Protein AF-A0A1Q7NSW0-F1 (afdb_monomer_lite)

Secondary structure (DSSP, 8-state):
------------HHHHHHHHHHHHHHHHHHHHHHHHHHHHHHHHHHHHHHHHHHHHS--TTS-HHHHHHHHHHHHHHHHHHHHT------S-SS----SB-TT-PBPHHHHHHHHTT-HHHHHHHHHH-TT--GGG--SSHHHHHHHHHT--HHHHHHHSPP-PPPS----TT-----SS-----S------PPTT-HHHHHHHHHHHHHHHHHHHHHHHHHHHHTTS--

Sequence (230 aa):
MGLDIDFKISIPSIFKTFIIAAVIRSHQDMLDKLFWYLERKRIKLHLMNTEQELRNADVSHLDYKLKENRAKMIQSLNQYWKKEEFPKNTTHKVRIPQIKDKDGTPCALAYMIENSGNCKLVSQLATQNNLVSVEDVHEGPLLDWLKKSGITKQEAAKIQPTYQPPPAPFHPGFIEIIQENVGISDGVSISKIPAGNEPAIMIIAIALLSIGIGIISYLVIRSLRGKSRK

Foldseek 3Di:
DDPPPDDDDDDDPVVVVVVVVVVVVVLVVVVVVVVLVVVLVVLLVLLVVLLVCLVPDDPVVPDPQLVVLSVLLSVQSVVVSVVSQAADDPPDQFQFAFQHHPVRGGQSLNSSCVSVVNVVVSVCCNVVPRRDQLVPDDDDDSVVCCVNRSHDSVSSNSSRPPRGGDDHDPPVPDDPPPDDDDDDDPDDDDDDDDPDDPVVVVVVVVVVSVVVVVVVVVVVVVVVVVPPDD

pLDDT: mean 70.41, std 27.03, range [23.05, 98.69]

Structure (mmCIF, N/CA/C/O backbone):
data_AF-A0A1Q7NSW0-F1
#
_entry.id   AF-A0A1Q7NSW0-F1
#
loop_
_atom_site.group_PDB
_atom_site.id
_atom_site.type_symbol
_atom_site.label_atom_id
_atom_site.label_alt_id
_atom_site.label_comp_id
_atom_site.label_asym_id
_atom_site.label_entity_id
_atom_site.label_seq_id
_atom_site.pdbx_PDB_ins_code
_atom_site.Cartn_x
_atom_site.Cartn_y
_atom_site.Cartn_z
_atom_site.occupancy
_atom_site.B_iso_or_equiv
_atom_site.auth_seq_id
_atom_site.auth_comp_id
_atom_site.auth_asym_id
_atom_site.auth_atom_id
_atom_site.pdbx_PDB_model_num
ATOM 1 N N . MET A 1 1 ? 13.241 2.437 -75.384 1.00 36.50 1 MET A N 1
ATOM 2 C CA . MET A 1 1 ? 14.229 3.427 -74.908 1.00 36.50 1 MET A CA 1
ATOM 3 C C . MET A 1 1 ? 13.821 3.786 -73.483 1.00 36.50 1 MET A C 1
ATOM 5 O O . MET A 1 1 ? 12.973 4.645 -73.302 1.00 36.50 1 MET A O 1
ATOM 9 N N . GLY A 1 2 ? 14.257 2.994 -72.500 1.00 32.19 2 GLY A N 1
ATOM 10 C CA . GLY A 1 2 ? 13.865 3.158 -71.095 1.00 32.19 2 GLY A CA 1
ATOM 11 C C . GLY A 1 2 ? 14.991 3.840 -70.332 1.00 32.19 2 GLY A C 1
ATOM 12 O O . GLY A 1 2 ? 16.092 3.303 -70.278 1.00 32.19 2 GLY A O 1
ATOM 13 N N . LEU A 1 3 ? 14.733 5.038 -69.811 1.00 27.75 3 LEU A N 1
ATOM 14 C CA . LEU A 1 3 ? 15.612 5.708 -68.857 1.00 27.75 3 LEU A CA 1
ATOM 15 C C . LEU A 1 3 ? 15.326 5.119 -67.473 1.00 27.75 3 LEU A C 1
ATOM 17 O O . LEU A 1 3 ? 14.390 5.547 -66.802 1.00 27.75 3 LEU A O 1
ATOM 21 N N . ASP A 1 4 ? 16.125 4.137 -67.062 1.00 28.66 4 ASP A N 1
ATOM 22 C CA . ASP A 1 4 ? 16.191 3.725 -65.661 1.00 28.66 4 ASP A CA 1
ATOM 23 C C . ASP A 1 4 ? 16.981 4.788 -64.888 1.00 28.66 4 ASP A C 1
ATOM 25 O O . ASP A 1 4 ? 18.204 4.894 -64.997 1.00 28.66 4 ASP A O 1
ATOM 29 N N . ILE A 1 5 ? 16.268 5.624 -64.132 1.00 29.64 5 ILE A N 1
ATOM 30 C CA . ILE A 1 5 ? 16.876 6.572 -63.196 1.00 29.64 5 ILE A CA 1
ATOM 31 C C . ILE A 1 5 ? 17.104 5.829 -61.880 1.00 29.64 5 ILE A C 1
ATOM 33 O O . ILE A 1 5 ? 16.199 5.662 -61.064 1.00 29.64 5 ILE A O 1
ATOM 37 N N . ASP A 1 6 ? 18.335 5.371 -61.687 1.00 30.94 6 ASP A N 1
ATOM 38 C CA . ASP A 1 6 ? 18.764 4.601 -60.523 1.00 30.94 6 ASP A CA 1
ATOM 39 C C . ASP A 1 6 ? 19.093 5.563 -59.357 1.00 30.94 6 ASP A C 1
ATOM 41 O O . ASP A 1 6 ? 20.197 6.103 -59.243 1.00 30.94 6 ASP A O 1
ATOM 45 N N . PHE A 1 7 ? 18.112 5.848 -58.492 1.00 28.02 7 PHE A N 1
ATOM 46 C CA . PHE A 1 7 ? 18.286 6.758 -57.350 1.00 28.02 7 PHE A CA 1
ATOM 47 C C . PHE A 1 7 ? 19.057 6.060 -56.209 1.00 28.02 7 PHE A C 1
ATOM 49 O O . PHE A 1 7 ? 18.485 5.480 -55.284 1.00 28.02 7 PHE A O 1
ATOM 56 N N . LYS A 1 8 ? 20.394 6.097 -56.253 1.00 31.97 8 LYS A N 1
ATOM 57 C CA . LYS A 1 8 ? 21.254 5.565 -55.180 1.00 31.97 8 LYS A CA 1
ATOM 58 C C . LYS A 1 8 ? 21.407 6.568 -54.035 1.00 31.97 8 LYS A C 1
ATOM 60 O O . LYS A 1 8 ? 22.302 7.407 -54.041 1.00 31.97 8 LYS A O 1
ATOM 65 N N . ILE A 1 9 ? 20.602 6.415 -52.983 1.00 33.94 9 ILE A N 1
ATOM 66 C CA . ILE A 1 9 ? 20.854 7.096 -51.704 1.00 33.94 9 ILE A CA 1
ATOM 67 C C . ILE A 1 9 ? 21.970 6.344 -50.949 1.00 33.94 9 ILE A C 1
ATOM 69 O O . ILE A 1 9 ? 21.813 5.200 -50.491 1.00 33.94 9 ILE A O 1
ATOM 73 N N . SER A 1 10 ? 23.136 6.985 -50.837 1.00 39.84 10 SER A N 1
ATOM 74 C CA . SER A 1 10 ? 24.248 6.539 -49.993 1.00 39.84 10 SER A CA 1
ATOM 75 C C . SER A 1 10 ? 24.031 7.054 -48.571 1.00 39.84 10 SER A C 1
ATOM 77 O O . SER A 1 10 ? 24.169 8.242 -48.312 1.00 39.84 10 SER A O 1
ATOM 79 N N . ILE A 1 11 ? 23.651 6.163 -47.652 1.00 43.34 11 ILE A N 1
ATOM 80 C CA . ILE A 1 11 ? 23.568 6.462 -46.218 1.00 43.34 11 ILE A CA 1
ATOM 81 C C . ILE A 1 11 ? 24.943 6.128 -45.613 1.00 43.34 11 ILE A C 1
ATOM 83 O O . ILE A 1 11 ? 25.299 4.940 -45.599 1.00 43.34 11 ILE A O 1
ATOM 87 N N . PRO A 1 12 ? 25.730 7.119 -45.147 1.00 45.94 12 PRO A N 1
ATOM 88 C CA . PRO A 1 12 ? 27.057 6.881 -44.579 1.00 45.94 12 PRO A CA 1
ATOM 89 C C . PRO A 1 12 ? 27.003 5.902 -43.397 1.00 45.94 12 PRO A C 1
ATOM 91 O O . PRO A 1 12 ? 26.008 5.852 -42.677 1.00 45.94 12 PRO A O 1
ATOM 94 N N . SER A 1 13 ? 28.078 5.135 -43.174 1.00 48.31 13 SER A N 1
ATOM 95 C CA . SER A 1 13 ? 28.156 4.079 -42.141 1.00 48.31 13 SER A CA 1
ATOM 96 C C . SER A 1 13 ? 27.664 4.539 -40.759 1.00 48.31 13 SER A C 1
ATOM 98 O O . SER A 1 13 ? 26.927 3.824 -40.084 1.00 48.31 13 SER A O 1
ATOM 100 N N . ILE A 1 14 ? 27.969 5.786 -40.391 1.00 42.06 14 ILE A N 1
ATOM 101 C CA . ILE A 1 14 ? 27.573 6.380 -39.112 1.00 42.06 14 ILE A CA 1
ATOM 102 C C . ILE A 1 14 ? 26.043 6.466 -38.951 1.00 42.06 14 ILE A C 1
ATOM 104 O O . ILE A 1 14 ? 25.512 6.145 -37.891 1.00 42.06 14 ILE A O 1
ATOM 108 N N . PHE A 1 15 ? 25.308 6.774 -40.025 1.00 40.81 15 PHE A N 1
ATOM 109 C CA . PHE A 1 15 ? 23.846 6.858 -40.014 1.00 40.81 15 PHE A CA 1
ATOM 110 C C . PHE A 1 15 ? 23.182 5.484 -39.860 1.00 40.81 15 PHE A C 1
ATOM 112 O O . PHE A 1 15 ? 22.102 5.396 -39.281 1.00 40.81 15 PHE A O 1
ATOM 119 N N . LYS A 1 16 ? 23.829 4.393 -40.296 1.00 43.69 16 LYS A N 1
ATOM 120 C CA . LYS A 1 16 ? 23.319 3.027 -40.072 1.00 43.69 16 LYS A CA 1
ATOM 121 C C . LYS A 1 16 ? 23.350 2.653 -38.591 1.00 43.69 16 LYS A C 1
ATOM 123 O O . LYS A 1 16 ? 22.368 2.120 -38.081 1.00 43.69 16 LYS A O 1
ATOM 128 N N . THR A 1 17 ? 24.437 2.978 -37.894 1.00 44.97 17 THR A N 1
ATOM 129 C CA . THR A 1 17 ? 24.558 2.767 -36.443 1.00 44.97 17 THR A CA 1
ATOM 130 C C . THR A 1 17 ? 23.517 3.584 -35.678 1.00 44.97 17 THR A C 1
ATOM 132 O O . THR A 1 17 ? 22.883 3.060 -34.764 1.00 44.97 17 THR A O 1
ATOM 135 N N . PHE A 1 18 ? 23.264 4.831 -36.095 1.00 48.25 18 PHE A N 1
ATOM 136 C CA . PHE A 1 18 ? 22.213 5.661 -35.500 1.00 48.25 18 PHE A CA 1
ATOM 137 C C . PHE A 1 18 ? 20.808 5.083 -35.701 1.00 48.25 18 PHE A C 1
ATOM 139 O O . PHE A 1 18 ? 20.028 5.071 -34.751 1.00 48.25 18 PHE A O 1
ATOM 146 N N . ILE A 1 19 ? 20.492 4.558 -36.890 1.00 48.84 19 ILE A N 1
ATOM 147 C CA . ILE A 1 19 ? 19.194 3.919 -37.163 1.00 48.84 19 ILE A CA 1
ATOM 148 C C . ILE A 1 19 ? 19.015 2.666 -36.297 1.00 48.84 19 ILE A C 1
ATOM 150 O O . ILE A 1 19 ? 17.980 2.519 -35.654 1.00 48.84 19 ILE A O 1
ATOM 154 N N . ILE A 1 20 ? 20.025 1.794 -36.214 1.00 46.00 20 ILE A N 1
ATOM 155 C CA . ILE A 1 20 ? 19.961 0.575 -35.387 1.00 46.00 20 ILE A CA 1
ATOM 156 C C . ILE A 1 20 ? 19.783 0.933 -33.906 1.00 46.00 20 ILE A C 1
ATOM 158 O O . ILE A 1 20 ? 18.907 0.383 -33.242 1.00 46.00 20 ILE A O 1
ATOM 162 N N . ALA A 1 21 ? 20.553 1.896 -33.392 1.00 48.19 21 ALA A N 1
ATOM 163 C CA . ALA A 1 21 ? 20.427 2.351 -32.010 1.00 48.19 21 ALA A CA 1
ATOM 164 C C . ALA A 1 21 ? 19.059 2.998 -31.725 1.00 48.19 21 ALA A C 1
ATOM 166 O O . ALA A 1 21 ? 18.502 2.807 -30.645 1.00 48.19 21 ALA A O 1
ATOM 167 N N . ALA A 1 22 ? 18.501 3.751 -32.679 1.00 51.22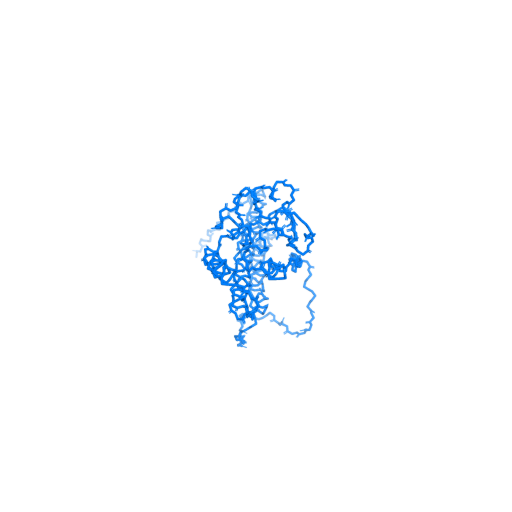 22 ALA A N 1
ATOM 168 C CA . ALA A 1 22 ? 17.173 4.349 -32.555 1.00 51.22 22 ALA A CA 1
ATOM 169 C C . ALA A 1 22 ? 16.061 3.292 -32.534 1.00 51.22 22 ALA A C 1
ATOM 171 O O . ALA A 1 22 ? 15.154 3.388 -31.710 1.00 51.22 22 ALA A O 1
ATOM 172 N N . VAL A 1 23 ? 16.165 2.263 -33.378 1.00 51.31 23 VAL A N 1
ATOM 173 C CA . VAL A 1 23 ? 15.240 1.123 -33.393 1.00 51.31 23 VAL A CA 1
ATOM 174 C C . VAL A 1 23 ? 15.305 0.375 -32.058 1.00 51.31 23 VAL A C 1
ATOM 176 O O . VAL A 1 23 ? 14.277 0.233 -31.402 1.00 51.31 23 VAL A O 1
ATOM 179 N N . ILE A 1 24 ? 16.500 -0.007 -31.587 1.00 53.78 24 ILE A N 1
ATOM 180 C CA . ILE A 1 24 ? 16.682 -0.698 -30.294 1.00 53.78 24 ILE 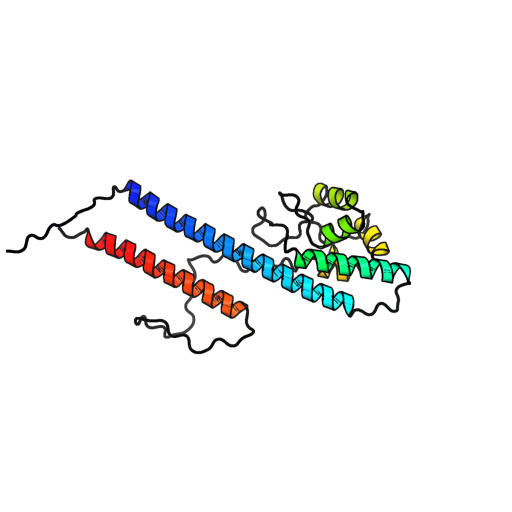A CA 1
ATOM 181 C C . ILE A 1 24 ? 16.075 0.110 -29.137 1.00 53.78 24 ILE A C 1
ATOM 183 O O . ILE A 1 24 ? 15.326 -0.444 -28.335 1.00 53.78 24 ILE A O 1
ATOM 187 N N . ARG A 1 25 ? 16.342 1.420 -29.079 1.00 61.22 25 ARG A N 1
ATOM 188 C CA . ARG A 1 25 ? 15.794 2.309 -28.043 1.00 61.22 25 ARG A CA 1
ATOM 189 C C . ARG A 1 25 ? 14.272 2.397 -28.105 1.00 61.22 25 ARG A C 1
ATOM 191 O O . ARG A 1 25 ? 13.614 2.244 -27.087 1.00 61.22 25 ARG A O 1
ATOM 198 N N . SER A 1 26 ? 13.707 2.575 -29.300 1.00 59.66 26 SER A N 1
ATOM 199 C CA . SER A 1 26 ? 12.253 2.607 -29.487 1.00 59.66 26 SER A CA 1
ATOM 200 C C . SER A 1 26 ? 11.582 1.304 -29.041 1.00 59.66 26 SER A C 1
ATOM 202 O O . SER A 1 26 ? 10.460 1.337 -28.536 1.00 59.66 26 SER A O 1
ATOM 204 N N . HIS A 1 27 ? 12.239 0.157 -29.234 1.00 64.56 27 HIS A N 1
ATOM 205 C CA . HIS A 1 27 ? 11.736 -1.127 -28.749 1.00 64.56 27 HIS A CA 1
ATOM 206 C C . HIS A 1 27 ? 11.809 -1.235 -27.225 1.00 64.56 27 HIS A C 1
ATOM 208 O O . HIS A 1 27 ? 10.836 -1.672 -26.617 1.00 64.56 27 HIS A O 1
ATOM 214 N N . GLN A 1 28 ? 12.910 -0.803 -26.604 1.00 68.44 28 GLN A N 1
ATOM 215 C CA . GLN A 1 28 ? 13.028 -0.757 -25.142 1.00 68.44 28 GLN A CA 1
ATOM 216 C C . GLN A 1 28 ? 11.939 0.131 -24.525 1.00 68.44 28 GLN A C 1
ATOM 218 O O . GLN A 1 28 ? 11.208 -0.333 -23.655 1.00 68.44 28 GLN A O 1
ATOM 223 N N . ASP A 1 29 ? 11.717 1.332 -25.069 1.00 70.62 29 ASP A N 1
ATOM 224 C CA . ASP A 1 29 ? 10.660 2.241 -24.608 1.00 70.62 29 ASP A CA 1
ATOM 225 C C . ASP A 1 29 ? 9.258 1.616 -24.711 1.00 70.62 29 ASP A C 1
ATOM 227 O O . ASP A 1 29 ? 8.397 1.834 -23.854 1.00 70.62 29 ASP A O 1
ATOM 231 N N . MET A 1 30 ? 8.992 0.854 -25.778 1.00 74.56 30 MET A N 1
ATOM 232 C CA . MET A 1 30 ? 7.718 0.154 -25.955 1.00 74.56 30 MET A CA 1
ATOM 233 C C . MET A 1 30 ? 7.549 -0.968 -24.925 1.00 74.56 30 MET A C 1
ATOM 235 O O . MET A 1 30 ? 6.476 -1.086 -24.329 1.00 74.56 30 MET A O 1
ATOM 239 N N . LEU A 1 31 ? 8.591 -1.773 -24.710 1.00 73.06 31 LEU A N 1
ATOM 240 C CA . LEU A 1 31 ? 8.579 -2.859 -23.730 1.00 73.06 31 LEU A CA 1
ATOM 241 C C . LEU A 1 31 ? 8.409 -2.321 -22.309 1.00 73.06 31 LEU A C 1
ATOM 243 O O . LEU A 1 31 ? 7.599 -2.860 -21.558 1.00 73.06 31 LEU A O 1
ATOM 247 N N . ASP A 1 32 ? 9.069 -1.215 -21.970 1.00 75.12 32 ASP A N 1
ATOM 248 C CA . ASP A 1 32 ? 8.919 -0.553 -20.675 1.00 75.12 32 ASP A CA 1
ATOM 249 C C . ASP A 1 32 ? 7.494 -0.025 -20.481 1.00 75.12 32 ASP A C 1
ATOM 251 O O . ASP A 1 32 ? 6.874 -0.247 -19.438 1.00 75.12 32 ASP A O 1
ATOM 255 N N . LYS A 1 33 ? 6.916 0.629 -21.499 1.00 77.38 33 LYS A N 1
ATOM 256 C CA . LYS A 1 33 ? 5.513 1.078 -21.459 1.00 77.38 33 LYS A CA 1
ATOM 257 C C . LYS A 1 33 ? 4.550 -0.091 -21.259 1.00 77.38 33 LYS A C 1
ATOM 259 O O . LYS A 1 33 ? 3.620 0.028 -20.458 1.00 77.38 33 LYS A O 1
ATOM 264 N N . LEU A 1 34 ? 4.767 -1.202 -21.964 1.00 76.44 34 LEU A N 1
ATOM 265 C CA . LEU A 1 34 ? 3.954 -2.409 -21.828 1.00 76.44 34 LEU A CA 1
ATOM 266 C C . LEU A 1 34 ? 4.104 -3.018 -20.429 1.00 76.44 34 LEU A C 1
ATOM 268 O O . LEU A 1 34 ? 3.097 -3.309 -19.787 1.00 76.44 34 LEU A O 1
ATOM 272 N N . PHE A 1 35 ? 5.332 -3.139 -19.925 1.00 79.56 35 PHE A N 1
ATOM 273 C CA . PHE A 1 35 ? 5.611 -3.626 -18.577 1.00 79.56 35 PHE A CA 1
ATOM 274 C C . PHE A 1 35 ? 4.869 -2.800 -17.522 1.00 79.56 35 PHE A C 1
ATOM 276 O O . PHE A 1 35 ? 4.123 -3.358 -16.720 1.00 79.56 35 PHE A O 1
ATOM 283 N N . TRP A 1 36 ? 4.987 -1.468 -17.556 1.00 83.00 36 TRP A N 1
ATOM 284 C CA . TRP A 1 36 ? 4.304 -0.595 -16.595 1.00 83.00 36 TRP A CA 1
ATOM 285 C C . TRP A 1 36 ? 2.781 -0.612 -16.746 1.00 83.00 36 TRP A C 1
ATOM 287 O O . TRP A 1 36 ? 2.059 -0.491 -15.753 1.00 83.00 36 TRP A O 1
ATOM 297 N N . TYR A 1 37 ? 2.267 -0.774 -17.968 1.00 82.50 37 TYR A N 1
ATOM 298 C CA . TYR A 1 37 ? 0.839 -0.979 -18.192 1.00 82.50 37 TYR A CA 1
ATOM 299 C C . TYR A 1 37 ? 0.351 -2.259 -17.503 1.00 82.50 37 TYR A C 1
ATOM 301 O O . TYR A 1 37 ? -0.619 -2.204 -16.744 1.00 82.50 37 TYR A O 1
ATOM 309 N N . LEU A 1 38 ? 1.045 -3.378 -17.719 1.00 80.81 38 LEU A N 1
ATOM 310 C CA . LEU A 1 38 ? 0.693 -4.679 -17.150 1.00 80.81 38 LEU A CA 1
ATOM 311 C C . LEU A 1 38 ? 0.862 -4.704 -15.630 1.00 80.81 38 LEU A C 1
ATOM 313 O O . LEU A 1 38 ? -0.026 -5.180 -14.927 1.00 80.81 38 LEU A O 1
ATOM 317 N N . GLU A 1 39 ? 1.946 -4.138 -15.103 1.00 82.94 39 GLU A N 1
ATOM 318 C CA . GLU A 1 39 ? 2.196 -4.078 -13.661 1.00 82.94 39 GLU A CA 1
ATOM 319 C C . GLU A 1 39 ? 1.099 -3.285 -12.943 1.00 82.94 39 GLU A C 1
ATOM 321 O O . GLU A 1 39 ? 0.572 -3.729 -11.923 1.00 82.94 39 GLU A O 1
ATOM 326 N N . ARG A 1 40 ? 0.655 -2.166 -13.523 1.00 87.94 40 ARG A N 1
ATOM 327 C CA . ARG A 1 40 ? -0.494 -1.412 -13.010 1.00 87.94 40 ARG A CA 1
ATOM 328 C C . ARG A 1 40 ? -1.780 -2.241 -13.017 1.00 87.94 40 ARG A C 1
ATOM 330 O O . ARG A 1 40 ? -2.524 -2.199 -12.039 1.00 87.94 40 ARG A O 1
ATOM 337 N N . LYS A 1 41 ? -2.058 -3.010 -14.077 1.00 87.38 41 LYS A N 1
ATOM 338 C CA . LYS A 1 41 ? -3.246 -3.885 -14.119 1.00 87.38 41 LYS A CA 1
ATOM 339 C C . LYS A 1 41 ? -3.165 -5.023 -13.107 1.00 87.38 41 LYS A C 1
ATOM 341 O O . LYS A 1 41 ? -4.156 -5.277 -12.426 1.00 87.38 41 LYS A O 1
ATOM 346 N N . ARG A 1 42 ? -1.986 -5.619 -12.922 1.00 88.00 42 ARG A N 1
ATOM 347 C CA . ARG A 1 42 ? -1.724 -6.625 -11.886 1.00 88.00 42 ARG A CA 1
ATOM 348 C C . ARG A 1 42 ? -1.994 -6.074 -10.485 1.00 88.00 42 ARG A C 1
ATOM 350 O O . ARG A 1 42 ? -2.730 -6.701 -9.728 1.00 88.00 42 ARG A O 1
ATOM 357 N N . ILE A 1 43 ? -1.434 -4.906 -10.151 1.00 88.62 43 ILE A N 1
ATOM 358 C CA . ILE A 1 43 ? -1.631 -4.262 -8.842 1.00 88.62 43 ILE A CA 1
ATOM 359 C C . ILE A 1 43 ? -3.110 -3.927 -8.634 1.00 88.62 43 ILE A C 1
ATOM 361 O O . ILE A 1 43 ? -3.664 -4.260 -7.591 1.00 88.62 43 ILE A O 1
ATOM 365 N N . LYS A 1 44 ? -3.779 -3.341 -9.636 1.00 92.25 44 LYS A N 1
ATOM 366 C CA . LYS A 1 44 ? -5.214 -3.039 -9.558 1.00 92.25 44 LYS A CA 1
ATOM 367 C C . LYS A 1 44 ? -6.049 -4.287 -9.270 1.00 92.25 44 LYS A C 1
ATOM 369 O O . LYS A 1 44 ? -6.867 -4.259 -8.358 1.00 92.25 44 LYS A O 1
ATOM 374 N N . LEU A 1 45 ? -5.852 -5.359 -10.041 1.00 89.38 45 LEU A N 1
ATOM 375 C CA . LEU A 1 45 ? -6.598 -6.609 -9.881 1.00 89.38 45 LEU A CA 1
ATOM 376 C C . LEU A 1 45 ? -6.368 -7.215 -8.494 1.00 89.38 45 LEU A C 1
ATOM 378 O O . LEU A 1 45 ? -7.324 -7.594 -7.824 1.00 89.38 45 LEU A O 1
ATOM 382 N N . HIS A 1 46 ? -5.113 -7.249 -8.046 1.00 91.81 46 HIS A N 1
ATOM 383 C CA . HIS A 1 46 ? -4.765 -7.717 -6.711 1.00 91.81 46 HIS A CA 1
ATOM 384 C C . HIS A 1 46 ? -5.494 -6.918 -5.622 1.00 91.81 46 HIS A C 1
ATOM 386 O O . HIS A 1 46 ? -6.190 -7.511 -4.808 1.00 91.81 46 HIS A O 1
ATOM 392 N N . LEU A 1 47 ? -5.411 -5.584 -5.643 1.00 96.12 47 LEU A N 1
ATOM 393 C CA . LEU A 1 47 ? -6.034 -4.741 -4.617 1.00 96.12 47 LEU A CA 1
ATOM 394 C C . LEU A 1 47 ? -7.566 -4.787 -4.656 1.00 96.12 47 LEU A C 1
ATOM 396 O O . LEU A 1 47 ? -8.195 -4.709 -3.604 1.00 96.12 47 LEU A O 1
ATOM 400 N N . MET A 1 48 ? -8.165 -4.941 -5.839 1.00 96.12 48 MET A N 1
ATOM 401 C CA . MET A 1 48 ? -9.608 -5.136 -5.992 1.00 96.12 48 MET A CA 1
ATOM 402 C C . MET A 1 48 ? -10.064 -6.454 -5.346 1.00 96.12 48 MET A C 1
ATOM 404 O O . MET A 1 48 ? -11.048 -6.465 -4.607 1.00 96.12 48 MET A O 1
ATOM 408 N N . ASN A 1 49 ? -9.325 -7.547 -5.565 1.00 93.12 49 ASN A N 1
ATOM 409 C CA . ASN A 1 49 ? -9.606 -8.837 -4.931 1.00 93.12 49 ASN A CA 1
ATOM 410 C C . ASN A 1 49 ? -9.391 -8.771 -3.414 1.00 93.12 49 ASN A C 1
ATOM 412 O O . ASN A 1 49 ? -10.257 -9.204 -2.656 1.00 93.12 49 ASN A O 1
ATOM 416 N N . THR A 1 50 ? -8.292 -8.156 -2.966 1.00 96.50 50 THR A N 1
ATOM 417 C CA . THR A 1 50 ? -8.022 -7.939 -1.541 1.00 96.50 50 THR A CA 1
ATOM 418 C C . THR A 1 50 ? -9.136 -7.116 -0.892 1.00 96.50 50 THR A C 1
ATOM 420 O O . THR A 1 50 ? -9.614 -7.488 0.172 1.00 96.50 50 THR A O 1
ATOM 423 N N . GLU A 1 51 ? -9.628 -6.042 -1.523 1.00 98.12 51 GLU A N 1
ATOM 424 C CA . GLU A 1 51 ? -10.773 -5.281 -1.002 1.00 98.12 51 GLU A CA 1
ATOM 425 C C . GLU A 1 51 ? -12.010 -6.172 -0.812 1.00 98.12 51 GLU A C 1
ATOM 427 O O . GLU A 1 51 ? -12.663 -6.100 0.232 1.00 98.12 51 GLU A O 1
ATOM 432 N N . GLN A 1 52 ? -12.326 -7.023 -1.792 1.00 97.75 52 GLN A N 1
ATOM 433 C CA . GLN A 1 52 ? -13.463 -7.937 -1.703 1.00 97.75 52 GLN A CA 1
ATOM 434 C C . GLN A 1 52 ? -13.300 -8.939 -0.552 1.00 97.75 52 GLN A C 1
ATOM 436 O O . GLN A 1 52 ? -14.255 -9.173 0.191 1.00 97.75 52 GLN A O 1
ATOM 441 N N . GLU A 1 53 ? -12.099 -9.489 -0.361 1.00 97.31 53 GLU A N 1
ATOM 442 C CA . GLU A 1 53 ? -11.789 -10.350 0.785 1.00 97.31 53 GLU A CA 1
ATOM 443 C C . GLU A 1 53 ? -11.998 -9.613 2.114 1.00 97.31 53 GLU A C 1
ATOM 445 O O . GLU A 1 53 ? -12.645 -10.145 3.015 1.00 97.31 53 GLU A O 1
ATOM 450 N N . LEU A 1 54 ? -11.524 -8.367 2.231 1.00 97.81 54 LEU A N 1
ATOM 451 C CA . LEU A 1 54 ? -11.694 -7.565 3.447 1.00 97.81 54 LEU A CA 1
ATOM 452 C C . LEU A 1 54 ? -13.166 -7.266 3.750 1.00 97.81 54 LEU A C 1
ATOM 454 O O . LEU A 1 54 ? -13.558 -7.250 4.919 1.00 97.81 54 LEU A O 1
ATOM 458 N N . ARG A 1 55 ? -13.984 -7.027 2.720 1.00 97.94 55 ARG A N 1
ATOM 459 C CA . ARG A 1 55 ? -15.433 -6.810 2.870 1.00 97.94 55 ARG A CA 1
ATOM 460 C C . ARG A 1 55 ? -16.171 -8.067 3.321 1.00 97.94 55 ARG A C 1
ATOM 462 O O . ARG A 1 55 ? -17.148 -7.947 4.051 1.00 97.94 55 ARG A O 1
ATOM 469 N N . ASN A 1 56 ? -15.700 -9.237 2.898 1.00 97.38 56 ASN A N 1
ATOM 470 C CA . ASN A 1 56 ? -16.321 -10.530 3.186 1.00 97.38 56 ASN A CA 1
ATOM 471 C C . ASN A 1 56 ? -15.816 -11.188 4.482 1.00 97.38 56 ASN A C 1
ATOM 473 O O . ASN A 1 56 ? -16.364 -12.209 4.893 1.00 97.38 56 ASN A O 1
ATOM 477 N N . ALA A 1 57 ? -14.765 -10.651 5.104 1.00 96.94 57 ALA A N 1
ATOM 478 C CA . ALA A 1 57 ? -14.183 -11.213 6.317 1.00 96.94 57 ALA A CA 1
ATOM 479 C C . ALA A 1 57 ? -15.165 -11.187 7.502 1.00 96.94 57 ALA A C 1
ATOM 481 O O . ALA A 1 57 ? -15.912 -10.221 7.683 1.00 96.94 57 ALA A O 1
ATOM 482 N N . ASP A 1 58 ? -15.114 -12.216 8.355 1.00 96.38 58 ASP A N 1
ATOM 483 C CA . ASP A 1 58 ? -15.850 -12.204 9.619 1.00 96.38 58 ASP A CA 1
ATOM 484 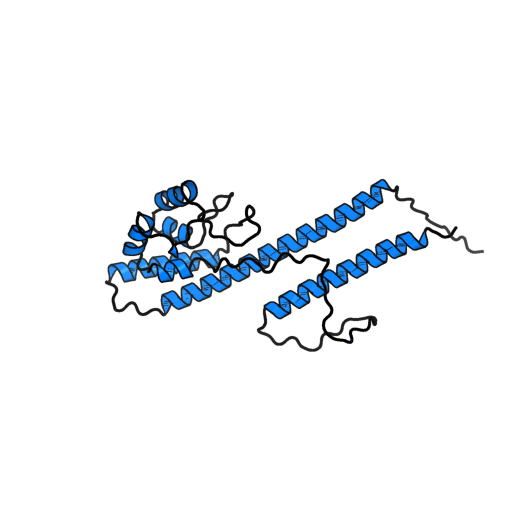C C . ASP A 1 58 ? -15.248 -11.169 10.580 1.00 96.38 58 ASP A C 1
ATOM 486 O O . ASP A 1 58 ? -14.088 -11.244 10.985 1.00 96.38 58 ASP A O 1
ATOM 490 N N . VAL A 1 59 ? -16.076 -10.200 10.961 1.00 96.56 59 VAL A N 1
ATOM 491 C CA . VAL A 1 59 ? -15.736 -9.098 11.868 1.00 96.56 59 VAL A CA 1
ATOM 492 C C . VAL A 1 59 ? -16.598 -9.111 13.128 1.00 96.56 59 VAL A C 1
ATOM 494 O O . VAL A 1 59 ? -16.674 -8.105 13.835 1.00 96.56 59 VAL A O 1
ATOM 497 N N . SER A 1 60 ? -17.278 -10.222 13.420 1.00 96.19 60 SER A N 1
ATOM 498 C CA . SER A 1 60 ? -18.131 -10.391 14.604 1.00 96.19 60 SER A CA 1
ATOM 499 C C . SER A 1 60 ? -17.408 -10.010 15.901 1.00 96.19 60 SER A C 1
ATOM 501 O O . SER A 1 60 ? -17.979 -9.310 16.736 1.00 96.19 60 SER A O 1
ATOM 503 N N . HIS A 1 61 ? -16.124 -10.360 15.990 1.00 93.88 61 HIS A N 1
ATOM 504 C CA . HIS A 1 61 ? -15.218 -10.086 17.105 1.00 93.88 61 HIS A CA 1
ATOM 505 C C . HIS A 1 61 ? -14.803 -8.611 17.273 1.00 93.88 61 HIS A C 1
ATOM 507 O O . HIS A 1 61 ? -14.272 -8.253 18.322 1.00 93.88 61 HIS A O 1
ATOM 513 N N . LEU A 1 62 ? -15.003 -7.749 16.267 1.00 96.62 62 LEU A N 1
ATOM 514 C CA . LEU A 1 62 ? -14.634 -6.332 16.352 1.00 96.62 62 LEU A CA 1
ATOM 515 C C . LEU A 1 62 ? -15.712 -5.512 17.071 1.00 96.62 62 LEU A C 1
ATOM 517 O O . LEU A 1 62 ? -16.915 -5.677 16.830 1.00 96.62 62 LEU A O 1
ATOM 521 N N . ASP A 1 63 ? -15.273 -4.555 17.891 1.00 97.12 63 ASP A N 1
ATOM 522 C CA . ASP A 1 63 ? -16.164 -3.549 18.462 1.00 97.12 63 ASP A CA 1
ATOM 523 C C . ASP A 1 63 ? -16.703 -2.580 17.389 1.00 97.12 63 ASP A C 1
ATOM 525 O O . ASP A 1 63 ? -16.274 -2.564 16.229 1.00 97.12 63 ASP A O 1
ATOM 529 N N . TYR A 1 64 ? -17.682 -1.760 17.777 1.00 97.50 64 TYR A N 1
ATOM 530 C CA . TYR A 1 64 ? -18.314 -0.805 16.867 1.00 97.50 64 TYR A CA 1
ATOM 531 C C . TYR A 1 64 ? -17.316 0.202 16.274 1.00 97.50 64 TYR A C 1
ATOM 533 O O . TYR A 1 64 ? -17.400 0.536 15.090 1.00 97.50 64 TYR A O 1
ATOM 541 N N . LYS A 1 65 ? -16.343 0.667 17.066 1.00 97.56 65 LYS A N 1
ATOM 542 C CA . LYS A 1 65 ? -15.389 1.683 16.622 1.00 97.56 65 LYS A CA 1
ATOM 543 C C . LYS A 1 65 ? -14.397 1.118 15.610 1.00 97.56 65 LYS A C 1
ATOM 545 O O . LYS A 1 65 ? -14.100 1.770 14.609 1.00 97.56 65 LYS A O 1
ATOM 550 N N . LEU A 1 66 ? -13.919 -0.101 15.833 1.00 98.06 66 LEU A N 1
ATOM 551 C CA . LEU A 1 66 ? -13.044 -0.817 14.913 1.00 98.06 66 LEU A CA 1
ATOM 552 C C . LEU A 1 66 ? -13.767 -1.179 13.617 1.00 98.06 66 LEU A C 1
ATOM 554 O O . LEU A 1 66 ? -13.165 -1.061 12.554 1.00 98.06 66 LEU A O 1
ATOM 558 N N . LYS A 1 67 ? -15.059 -1.528 13.667 1.00 98.38 67 LYS A N 1
ATOM 559 C CA . LYS A 1 67 ? -15.885 -1.714 12.459 1.00 98.38 67 LYS A CA 1
ATOM 560 C C . LYS A 1 67 ? -16.003 -0.427 11.641 1.00 98.38 67 LYS A C 1
ATOM 562 O O . LYS A 1 67 ? -15.843 -0.462 10.421 1.00 98.38 67 LYS A O 1
ATOM 567 N N . GLU A 1 68 ? -16.218 0.712 12.299 1.00 98.19 68 GLU A N 1
ATOM 568 C CA . GLU A 1 68 ? -16.263 2.023 11.641 1.00 98.19 68 GLU A CA 1
ATOM 569 C C . GLU A 1 68 ? -14.918 2.373 10.978 1.00 98.19 68 GLU A C 1
ATOM 571 O O . GLU A 1 68 ? -14.867 2.768 9.809 1.00 98.19 68 GLU A O 1
ATOM 576 N N . ASN A 1 69 ? -13.812 2.191 11.704 1.00 98.25 69 ASN A N 1
ATOM 577 C CA . ASN A 1 69 ? -12.469 2.445 11.184 1.00 98.25 69 ASN A CA 1
ATOM 578 C C . ASN A 1 69 ? -12.133 1.502 10.023 1.00 98.25 69 ASN A C 1
ATOM 580 O O . ASN A 1 69 ? -11.648 1.961 8.988 1.00 98.25 69 ASN A O 1
ATOM 584 N N . ARG A 1 70 ? -12.484 0.218 10.137 1.00 98.38 70 ARG A N 1
ATOM 585 C CA . ARG A 1 70 ? -12.319 -0.769 9.067 1.00 98.38 70 ARG A CA 1
ATOM 586 C C . ARG A 1 70 ? -13.049 -0.341 7.800 1.00 98.38 70 ARG A C 1
ATOM 588 O O . ARG A 1 70 ? -12.460 -0.370 6.722 1.00 98.38 70 ARG A O 1
ATOM 595 N N . ALA A 1 71 ? -14.303 0.101 7.911 1.00 98.31 71 ALA A N 1
ATOM 596 C CA . ALA A 1 71 ? -15.072 0.577 6.763 1.00 98.31 71 ALA A CA 1
ATOM 597 C C . ALA A 1 71 ? -14.388 1.770 6.068 1.00 98.31 71 ALA A C 1
ATOM 599 O O . ALA A 1 71 ? -14.295 1.796 4.839 1.00 98.31 71 ALA A O 1
ATOM 600 N N . LYS A 1 72 ? -13.832 2.712 6.843 1.00 98.38 72 LYS A N 1
ATOM 601 C CA . LYS A 1 72 ? -13.031 3.833 6.318 1.00 98.38 72 LYS A CA 1
ATOM 602 C C . LYS A 1 72 ? -11.764 3.349 5.607 1.00 98.38 72 LYS A C 1
ATOM 604 O O . LYS A 1 72 ? -11.435 3.859 4.540 1.00 98.38 72 LYS A O 1
ATOM 609 N N . MET A 1 73 ? -11.076 2.348 6.157 1.00 98.50 73 MET A N 1
ATOM 610 C CA . MET A 1 73 ? -9.864 1.778 5.557 1.00 98.50 73 MET A CA 1
ATOM 611 C C . MET A 1 73 ? -10.157 1.071 4.235 1.00 98.50 73 MET A C 1
ATOM 613 O O . MET A 1 73 ? -9.486 1.332 3.238 1.00 98.50 73 MET A O 1
ATOM 617 N N . ILE A 1 74 ? -11.204 0.249 4.187 1.00 98.56 74 ILE A N 1
ATOM 618 C CA . ILE A 1 74 ? -11.643 -0.418 2.956 1.00 98.56 74 ILE A CA 1
ATOM 619 C C . ILE A 1 74 ? -12.073 0.621 1.907 1.00 98.56 74 ILE A C 1
ATOM 621 O O . ILE A 1 74 ? -11.729 0.491 0.733 1.00 98.56 74 ILE A O 1
ATOM 625 N N . GLN A 1 75 ? -12.758 1.694 2.314 1.00 98.69 75 GLN A N 1
ATOM 626 C CA . GLN A 1 75 ? -13.109 2.790 1.407 1.00 98.69 75 GLN A CA 1
ATOM 627 C C . GLN A 1 75 ? -11.869 3.521 0.867 1.00 98.69 75 GLN A C 1
ATOM 629 O O . GLN A 1 75 ? -11.818 3.853 -0.318 1.00 98.69 75 GLN A O 1
ATOM 634 N N . SER A 1 76 ? -10.853 3.734 1.703 1.00 98.50 76 SER A N 1
ATOM 635 C CA . SER A 1 76 ? -9.570 4.301 1.282 1.00 98.50 76 SER A CA 1
ATOM 636 C C . SER A 1 76 ? -8.853 3.394 0.275 1.00 98.50 76 SER A C 1
ATOM 638 O O . SER A 1 76 ? -8.324 3.884 -0.721 1.00 98.50 76 SER A O 1
ATOM 640 N N . LEU A 1 77 ? -8.866 2.075 0.490 1.00 98.62 77 LEU A N 1
ATOM 641 C CA . LEU A 1 77 ? -8.308 1.102 -0.453 1.00 98.62 77 LEU A CA 1
ATOM 642 C C . LEU A 1 77 ? -9.049 1.136 -1.799 1.00 98.62 77 LEU A C 1
ATOM 644 O O . LEU A 1 77 ? -8.406 1.150 -2.849 1.00 98.62 77 LEU A O 1
ATOM 648 N N . ASN A 1 78 ? -10.383 1.227 -1.766 1.00 98.62 78 ASN A N 1
ATOM 649 C CA . ASN A 1 78 ? -11.225 1.372 -2.956 1.00 98.62 78 ASN A CA 1
ATOM 650 C C . ASN A 1 78 ? -10.845 2.594 -3.798 1.00 98.62 78 ASN A C 1
ATOM 652 O O . ASN A 1 78 ? -10.685 2.505 -5.016 1.00 98.62 78 ASN A O 1
ATOM 656 N N . GLN A 1 79 ? -10.683 3.745 -3.143 1.00 98.50 79 GLN A N 1
ATOM 657 C CA . GLN A 1 79 ? -10.260 4.987 -3.791 1.00 98.50 79 GLN A CA 1
ATOM 658 C C . GLN A 1 79 ? -8.865 4.845 -4.407 1.00 98.50 79 GLN A C 1
ATOM 660 O O . GLN A 1 79 ? -8.654 5.256 -5.549 1.00 98.50 79 GLN A O 1
ATOM 665 N N . TYR A 1 80 ? -7.939 4.218 -3.681 1.00 98.50 80 TYR A N 1
ATOM 666 C CA . TYR A 1 80 ? -6.561 4.038 -4.121 1.00 98.50 80 TYR A CA 1
ATOM 667 C C . TYR A 1 80 ? -6.453 3.234 -5.420 1.00 98.50 80 TYR A C 1
ATOM 669 O O . TYR A 1 80 ? -5.899 3.725 -6.406 1.00 98.50 80 TYR A O 1
ATOM 677 N N . TRP A 1 81 ? -7.010 2.017 -5.476 1.00 97.25 81 TRP A N 1
ATOM 678 C CA . TRP A 1 81 ? -6.859 1.195 -6.683 1.00 97.25 81 TRP A CA 1
ATOM 679 C C . TRP A 1 81 ? -7.659 1.734 -7.873 1.00 97.25 81 TRP A C 1
ATOM 681 O O . TRP A 1 81 ? -7.285 1.471 -9.017 1.00 97.25 81 TRP A O 1
ATOM 691 N N . LYS A 1 82 ? -8.720 2.523 -7.638 1.00 97.75 82 LYS A N 1
ATOM 692 C CA . LYS A 1 82 ? -9.438 3.250 -8.699 1.00 97.75 82 LYS A CA 1
ATOM 693 C C . LYS A 1 82 ? -8.606 4.377 -9.306 1.00 97.75 82 LYS A C 1
ATOM 695 O O . LYS A 1 82 ? -8.760 4.644 -10.495 1.00 97.75 82 LYS A O 1
ATOM 700 N N . LYS A 1 83 ? -7.731 5.008 -8.517 1.00 97.38 83 LYS A N 1
ATOM 701 C CA . LYS A 1 83 ? -6.818 6.064 -8.979 1.00 97.38 83 LYS A CA 1
ATOM 702 C C . LYS A 1 83 ? -5.727 5.525 -9.912 1.00 97.38 83 LYS A C 1
ATOM 704 O O . LYS A 1 83 ? -5.255 6.247 -10.779 1.00 97.38 83 LYS A O 1
ATOM 709 N N . GLU A 1 84 ? -5.347 4.255 -9.747 1.00 95.12 84 GLU A N 1
ATOM 710 C CA . GLU A 1 84 ? -4.270 3.586 -10.499 1.00 95.12 84 GLU A CA 1
ATOM 711 C C . GLU A 1 84 ? -2.896 4.303 -10.419 1.00 95.12 84 GLU A C 1
ATOM 713 O O . GLU A 1 84 ? -2.038 4.119 -11.286 1.00 95.12 84 GLU A O 1
ATOM 718 N N . GLU A 1 85 ? -2.668 5.094 -9.364 1.00 94.81 85 GLU A N 1
ATOM 719 C CA . GLU A 1 85 ? -1.400 5.777 -9.069 1.00 94.81 85 GLU A CA 1
ATOM 720 C C . GLU A 1 85 ? -0.549 4.931 -8.117 1.00 94.81 85 GLU A C 1
ATOM 722 O O . GLU A 1 85 ? -0.547 5.117 -6.900 1.00 94.81 85 GLU A O 1
ATOM 727 N N . PHE A 1 86 ? 0.142 3.949 -8.690 1.00 93.81 86 PHE A N 1
ATOM 728 C CA . PHE A 1 86 ? 0.967 3.002 -7.946 1.00 93.81 86 PHE A CA 1
ATOM 729 C C . PHE A 1 86 ? 2.452 3.381 -7.998 1.00 93.81 86 PHE A C 1
ATOM 731 O O . PHE A 1 86 ? 2.911 3.891 -9.026 1.00 93.81 86 PHE A O 1
ATOM 738 N N . PRO A 1 87 ? 3.220 3.093 -6.932 1.00 92.19 87 PRO A N 1
ATOM 739 C CA . PRO A 1 87 ? 4.627 3.451 -6.870 1.00 92.19 87 PRO A CA 1
ATOM 740 C C . PRO A 1 87 ? 5.453 2.640 -7.876 1.00 92.19 87 PRO A C 1
ATOM 742 O O . PRO A 1 87 ? 5.281 1.424 -8.003 1.00 92.19 87 PRO A O 1
ATOM 745 N N . LYS A 1 88 ? 6.394 3.291 -8.563 1.00 87.38 88 LYS A N 1
ATOM 746 C CA . LYS A 1 88 ? 7.287 2.641 -9.537 1.00 87.38 88 LYS A CA 1
ATOM 747 C C . LYS A 1 88 ? 8.626 2.308 -8.901 1.00 87.38 88 LYS A C 1
ATOM 749 O O . LYS A 1 88 ? 9.389 3.199 -8.543 1.00 87.38 88 LYS A O 1
ATOM 754 N N . ASN A 1 89 ? 8.941 1.023 -8.759 1.00 79.00 89 ASN A N 1
ATOM 755 C CA . ASN A 1 89 ? 10.260 0.616 -8.281 1.00 79.00 89 ASN A CA 1
ATOM 756 C C . ASN A 1 89 ? 11.228 0.545 -9.464 1.00 79.00 89 ASN A C 1
ATOM 758 O O . ASN A 1 89 ? 11.316 -0.472 -10.142 1.00 79.00 89 ASN A O 1
ATOM 762 N N . THR A 1 90 ? 11.913 1.651 -9.747 1.00 76.62 90 THR A N 1
ATOM 763 C CA . THR A 1 90 ? 12.943 1.715 -10.800 1.00 76.62 90 THR A CA 1
ATOM 764 C C . THR A 1 90 ? 14.338 1.363 -10.286 1.00 76.62 90 THR A C 1
ATOM 766 O O . THR A 1 90 ? 15.266 1.229 -11.077 1.00 76.62 90 THR A O 1
ATOM 769 N N . THR A 1 91 ? 14.507 1.252 -8.966 1.00 70.75 91 THR A N 1
ATOM 770 C CA . THR A 1 91 ? 15.813 1.054 -8.321 1.00 70.75 91 THR A CA 1
ATOM 771 C C . THR A 1 91 ? 16.188 -0.424 -8.247 1.00 70.75 91 THR A C 1
ATOM 773 O O . THR A 1 91 ? 17.365 -0.768 -8.325 1.00 70.75 91 THR A O 1
ATOM 776 N N . HIS A 1 92 ? 15.196 -1.309 -8.134 1.00 67.94 92 HIS A N 1
ATOM 777 C CA . HIS A 1 92 ? 15.412 -2.745 -7.996 1.00 67.94 92 HIS A CA 1
ATOM 778 C C . HIS A 1 92 ? 14.855 -3.486 -9.206 1.00 67.94 92 HIS A C 1
ATOM 780 O O . HIS A 1 92 ? 13.724 -3.269 -9.628 1.00 67.94 92 HIS A O 1
ATOM 786 N N . LYS A 1 93 ? 15.655 -4.409 -9.752 1.00 65.69 93 LYS A N 1
ATOM 787 C CA . LYS A 1 93 ? 15.260 -5.265 -10.887 1.00 65.69 93 LYS A CA 1
ATOM 788 C C . LYS A 1 93 ? 14.214 -6.320 -10.510 1.00 65.69 93 LYS A C 1
ATOM 790 O O . LYS A 1 93 ? 13.665 -6.987 -11.380 1.00 65.69 93 LYS A O 1
ATOM 795 N N . VAL A 1 94 ? 13.971 -6.486 -9.213 1.00 67.25 94 VAL A N 1
ATOM 796 C CA . VAL A 1 94 ? 12.991 -7.403 -8.641 1.00 67.25 94 VAL A CA 1
ATOM 797 C C . VAL A 1 94 ? 11.880 -6.605 -7.971 1.00 67.25 94 VAL A C 1
ATOM 799 O O . VAL A 1 94 ? 12.116 -5.517 -7.443 1.00 67.25 94 VAL A O 1
ATOM 802 N N . ARG A 1 95 ? 10.659 -7.147 -7.990 1.00 74.25 95 ARG A N 1
ATOM 803 C CA . ARG A 1 95 ? 9.555 -6.596 -7.203 1.00 74.25 95 ARG A CA 1
ATOM 804 C C . ARG A 1 95 ? 9.964 -6.696 -5.738 1.00 74.25 95 ARG A C 1
ATOM 806 O O . ARG A 1 95 ? 10.294 -7.779 -5.283 1.00 74.25 95 ARG A O 1
ATOM 813 N N . ILE A 1 96 ? 9.963 -5.575 -5.031 1.00 78.44 96 ILE A N 1
ATOM 814 C CA . ILE A 1 96 ? 10.173 -5.513 -3.583 1.00 78.44 96 ILE A CA 1
ATOM 815 C C . ILE A 1 96 ? 9.232 -4.459 -2.998 1.00 78.44 96 ILE A C 1
ATOM 817 O O . ILE A 1 96 ? 8.847 -3.532 -3.730 1.00 78.44 96 ILE A O 1
ATOM 821 N N . PRO A 1 97 ? 8.860 -4.579 -1.713 1.00 84.31 97 PRO A N 1
ATOM 822 C CA . PRO A 1 97 ? 8.070 -3.560 -1.038 1.00 84.31 97 PRO A CA 1
ATOM 823 C C . PRO A 1 97 ? 8.761 -2.201 -1.094 1.00 84.31 97 PRO A C 1
ATOM 825 O O . PRO A 1 97 ? 9.975 -2.099 -0.954 1.00 84.31 97 PRO A O 1
ATOM 828 N N . GLN A 1 98 ? 7.964 -1.153 -1.280 1.00 91.31 98 GLN A N 1
ATOM 829 C CA . GLN A 1 98 ? 8.375 0.219 -1.014 1.00 91.31 98 GLN A CA 1
ATOM 830 C C . GLN A 1 98 ? 7.205 0.990 -0.402 1.00 91.31 98 GLN A C 1
ATOM 832 O O . GLN A 1 98 ? 6.073 0.868 -0.874 1.00 91.31 98 GLN A O 1
ATOM 837 N N . ILE A 1 99 ? 7.456 1.771 0.647 1.00 94.44 99 ILE A N 1
ATOM 838 C CA . ILE A 1 99 ? 6.445 2.644 1.257 1.00 94.44 99 ILE A CA 1
ATOM 839 C C . ILE A 1 99 ? 6.121 3.796 0.311 1.00 94.44 99 ILE A C 1
ATOM 841 O O . ILE A 1 99 ? 4.945 4.052 0.041 1.00 94.44 99 ILE A O 1
ATOM 845 N N . LYS A 1 100 ? 7.159 4.437 -0.236 1.00 95.25 100 LYS A N 1
ATOM 846 C CA . LYS A 1 100 ? 7.062 5.435 -1.305 1.00 95.25 100 LYS A CA 1
ATOM 847 C C . LYS A 1 100 ? 8.098 5.175 -2.392 1.00 95.25 100 LYS A C 1
ATOM 849 O O . LYS A 1 100 ? 9.198 4.707 -2.096 1.00 95.25 100 LYS A O 1
ATOM 854 N N . ASP A 1 101 ? 7.755 5.485 -3.639 1.00 92.94 101 ASP A N 1
ATOM 855 C CA . ASP A 1 101 ? 8.758 5.555 -4.705 1.00 92.94 101 ASP A CA 1
ATOM 856 C C . ASP A 1 101 ? 9.561 6.867 -4.660 1.00 92.94 101 ASP A C 1
ATOM 858 O O . ASP A 1 101 ? 9.338 7.737 -3.814 1.00 92.94 101 ASP A O 1
ATOM 862 N N . LYS A 1 102 ? 10.509 7.007 -5.595 1.00 91.56 102 LYS A N 1
ATOM 863 C CA . LYS A 1 102 ? 11.371 8.192 -5.728 1.00 91.56 102 LYS A CA 1
ATOM 864 C C . LYS A 1 102 ? 10.606 9.502 -5.967 1.00 91.56 102 LYS A C 1
ATOM 866 O O . LYS A 1 102 ? 11.147 10.565 -5.686 1.00 91.56 102 LYS A O 1
ATOM 871 N N . ASP A 1 103 ? 9.388 9.421 -6.501 1.00 92.94 103 ASP A N 1
ATOM 872 C CA . ASP A 1 103 ? 8.536 10.571 -6.813 1.00 92.94 103 ASP A CA 1
ATOM 873 C C . ASP A 1 103 ? 7.560 10.867 -5.655 1.00 92.94 103 ASP A C 1
ATOM 875 O O . ASP A 1 103 ? 6.739 11.778 -5.735 1.00 92.94 103 ASP A O 1
ATOM 879 N N . GLY A 1 104 ? 7.663 10.117 -4.550 1.00 94.56 104 GLY A N 1
ATOM 880 C CA . GLY A 1 104 ? 6.826 10.265 -3.365 1.00 94.56 104 GLY A CA 1
ATOM 881 C C . GLY A 1 104 ? 5.470 9.567 -3.466 1.00 94.56 104 GLY A C 1
ATOM 882 O O . GLY A 1 104 ? 4.651 9.730 -2.557 1.00 94.56 104 GLY A O 1
ATOM 883 N N . THR A 1 105 ? 5.229 8.776 -4.515 1.00 95.69 105 THR A N 1
ATOM 884 C CA . THR A 1 105 ? 3.980 8.025 -4.698 1.00 95.69 105 THR A CA 1
ATOM 885 C C . THR A 1 105 ? 3.876 6.953 -3.613 1.00 95.69 105 THR A C 1
ATOM 887 O O . THR A 1 105 ? 4.775 6.113 -3.520 1.00 95.69 105 THR A O 1
ATOM 890 N N . PRO A 1 106 ? 2.820 6.941 -2.781 1.00 96.75 106 PRO A N 1
ATOM 891 C CA . PRO A 1 106 ? 2.663 5.942 -1.731 1.00 96.75 106 PRO A CA 1
ATOM 892 C C . PRO A 1 106 ? 2.180 4.596 -2.282 1.00 96.75 106 PRO A C 1
ATOM 894 O O . PRO A 1 106 ? 1.391 4.535 -3.229 1.00 96.75 106 PRO A O 1
ATOM 897 N N . CYS A 1 107 ? 2.594 3.499 -1.646 1.00 95.75 107 CYS A N 1
ATOM 898 C CA . CYS A 1 107 ? 1.926 2.207 -1.815 1.00 95.75 107 CYS A CA 1
ATOM 899 C C . CYS A 1 107 ? 0.523 2.210 -1.181 1.00 95.75 107 CYS A C 1
ATOM 901 O O . CYS A 1 107 ? 0.162 3.132 -0.449 1.00 95.75 107 CYS A O 1
ATOM 903 N N . ALA A 1 108 ? -0.269 1.161 -1.428 1.00 97.31 108 ALA A N 1
ATOM 904 C CA . ALA A 1 108 ? -1.645 1.064 -0.932 1.00 97.31 108 ALA A CA 1
ATOM 905 C C . ALA A 1 108 ? -1.742 1.243 0.592 1.00 97.31 108 ALA A C 1
ATOM 907 O O . ALA A 1 108 ? -2.548 2.034 1.078 1.00 97.31 108 ALA A O 1
ATOM 908 N N . LEU A 1 109 ? -0.875 0.557 1.342 1.00 96.75 109 LEU A N 1
ATOM 909 C CA . LEU A 1 109 ? -0.835 0.660 2.798 1.00 96.75 109 LEU A CA 1
ATOM 910 C C . LEU A 1 109 ? -0.472 2.078 3.257 1.00 96.75 109 LEU A C 1
ATOM 912 O O . LEU A 1 109 ? -1.150 2.639 4.112 1.00 96.75 109 LEU A O 1
ATOM 916 N N . ALA A 1 110 ? 0.564 2.677 2.664 1.00 97.31 110 ALA A N 1
ATOM 917 C CA . ALA A 1 110 ? 0.976 4.045 2.966 1.00 97.31 110 ALA A CA 1
ATOM 918 C C . ALA A 1 110 ? -0.151 5.051 2.687 1.00 97.31 110 ALA A C 1
ATOM 920 O O . ALA A 1 110 ? -0.442 5.894 3.531 1.00 97.31 110 ALA A O 1
ATOM 921 N N . TYR A 1 111 ? -0.848 4.907 1.560 1.00 98.38 111 TYR A N 1
ATOM 922 C CA . TYR A 1 111 ? -1.990 5.747 1.215 1.00 98.38 111 TYR A CA 1
ATOM 923 C C . TYR A 1 111 ? -3.123 5.633 2.246 1.00 98.38 111 TYR A C 1
ATOM 925 O O . TYR A 1 111 ? -3.683 6.642 2.667 1.00 98.38 111 TYR A O 1
ATOM 933 N N . MET A 1 112 ? -3.444 4.417 2.704 1.00 98.31 112 MET A N 1
ATOM 934 C CA . MET A 1 112 ? -4.456 4.203 3.748 1.00 98.31 112 MET A CA 1
ATOM 935 C C . MET A 1 112 ? -4.055 4.851 5.081 1.00 98.31 112 MET A C 1
ATOM 937 O O . MET A 1 112 ? -4.886 5.476 5.745 1.00 98.31 112 MET A O 1
ATOM 941 N N . ILE A 1 113 ? -2.779 4.749 5.462 1.00 98.00 113 ILE A N 1
ATOM 942 C CA . ILE A 1 113 ? -2.241 5.393 6.666 1.00 98.00 113 ILE A CA 1
ATOM 943 C C . ILE A 1 113 ? -2.340 6.924 6.534 1.00 98.00 113 ILE A C 1
ATOM 945 O O . ILE A 1 113 ? -2.849 7.579 7.447 1.00 98.00 113 ILE A O 1
ATOM 949 N N . GLU A 1 114 ? -1.938 7.504 5.402 1.00 97.94 114 GLU A N 1
ATOM 950 C CA . GLU A 1 114 ? -2.047 8.949 5.138 1.00 97.94 114 GLU A CA 1
ATOM 951 C C . GLU A 1 114 ? -3.497 9.436 5.198 1.00 97.94 114 GLU A C 1
ATOM 953 O O . GLU A 1 114 ? -3.793 10.389 5.919 1.00 97.94 114 GLU A O 1
ATOM 958 N N . ASN A 1 115 ? -4.419 8.736 4.536 1.00 97.31 115 ASN A N 1
ATOM 959 C CA . ASN A 1 115 ? -5.838 9.101 4.503 1.00 97.31 115 ASN A CA 1
ATOM 960 C C . ASN A 1 115 ? -6.533 8.940 5.871 1.00 97.31 115 ASN A C 1
ATOM 962 O O . ASN A 1 115 ? -7.582 9.528 6.120 1.00 97.31 115 ASN A O 1
ATOM 966 N N . SER A 1 116 ? -5.931 8.180 6.794 1.00 96.81 116 SER A N 1
ATOM 967 C CA . SER A 1 116 ? -6.350 8.108 8.203 1.00 96.81 116 SER A CA 1
ATOM 968 C C . SER A 1 116 ? -5.775 9.227 9.090 1.00 96.81 116 SER A C 1
ATOM 970 O O . SER A 1 116 ? -5.983 9.209 10.303 1.00 96.81 116 SER A O 1
ATOM 972 N N . GLY A 1 117 ? -5.030 10.180 8.515 1.00 97.50 117 GLY A N 1
ATOM 973 C CA . GLY A 1 117 ? -4.400 11.301 9.224 1.00 97.50 117 GLY A CA 1
ATOM 974 C C . GLY A 1 117 ? -2.992 11.018 9.762 1.00 97.50 117 GLY A C 1
ATOM 975 O O . GLY A 1 117 ? -2.456 11.817 10.526 1.00 97.50 117 GLY A O 1
ATOM 976 N N . ASN A 1 118 ? -2.364 9.902 9.379 1.00 97.56 118 ASN A N 1
ATOM 977 C CA . ASN A 1 118 ? -1.086 9.448 9.939 1.00 97.56 118 ASN A CA 1
ATOM 978 C C . ASN A 1 118 ? 0.107 9.695 8.991 1.00 97.56 118 ASN A C 1
ATOM 980 O O . ASN A 1 118 ? 1.033 8.889 8.916 1.00 97.56 118 ASN A O 1
ATOM 984 N N . CYS A 1 119 ? 0.140 10.832 8.286 1.00 97.31 119 CYS A N 1
ATOM 985 C CA . CYS A 1 119 ? 1.207 11.153 7.322 1.00 97.31 119 CYS A CA 1
ATOM 986 C C . CYS A 1 119 ? 2.618 11.121 7.935 1.00 97.31 119 CYS A C 1
ATOM 988 O O . CYS A 1 119 ? 3.567 10.691 7.284 1.00 97.31 119 CYS A O 1
ATOM 990 N N . LYS A 1 120 ? 2.765 11.520 9.209 1.00 97.50 120 LYS A N 1
ATOM 991 C CA . LYS A 1 120 ? 4.056 11.477 9.917 1.00 97.50 120 LYS A CA 1
ATOM 992 C C . LYS A 1 120 ? 4.603 10.051 10.034 1.00 97.50 120 LYS A C 1
ATOM 994 O O . LYS A 1 120 ? 5.801 9.862 9.846 1.00 97.50 120 LYS A O 1
ATOM 999 N N . LEU A 1 121 ? 3.736 9.067 10.290 1.00 97.25 121 LEU A N 1
ATOM 1000 C CA . LEU A 1 121 ? 4.119 7.654 10.340 1.00 97.25 121 LEU A CA 1
ATOM 1001 C C . LEU A 1 121 ? 4.657 7.197 8.982 1.00 97.25 121 LEU A C 1
ATOM 1003 O O . LEU A 1 121 ? 5.723 6.597 8.914 1.00 97.25 121 LEU A O 1
ATOM 1007 N N . VAL A 1 122 ? 3.973 7.539 7.889 1.00 97.44 122 VAL A N 1
ATOM 1008 C CA . VAL A 1 122 ? 4.432 7.179 6.539 1.00 97.44 122 VAL A CA 1
ATOM 1009 C C . VAL A 1 122 ? 5.772 7.824 6.207 1.00 97.44 122 VAL A C 1
ATOM 1011 O O . VAL A 1 122 ? 6.658 7.139 5.701 1.00 97.44 122 VAL A O 1
ATOM 1014 N N . SER A 1 123 ? 5.966 9.102 6.539 1.00 96.50 123 SER A N 1
ATOM 1015 C CA . SER A 1 123 ? 7.259 9.770 6.353 1.00 96.50 123 SER A CA 1
ATOM 1016 C C . SER A 1 123 ? 8.381 9.095 7.149 1.00 96.50 123 SER A C 1
ATOM 1018 O O . SER A 1 123 ? 9.491 8.951 6.641 1.00 96.50 123 SER A O 1
ATOM 1020 N N . GLN A 1 124 ? 8.106 8.640 8.375 1.00 95.62 124 GLN A N 1
ATOM 1021 C CA . GLN A 1 124 ? 9.082 7.902 9.182 1.00 95.62 124 GLN A CA 1
ATOM 1022 C C . GLN A 1 124 ? 9.417 6.548 8.554 1.00 95.62 124 GLN A C 1
ATOM 1024 O O . GLN A 1 124 ? 10.591 6.239 8.385 1.00 95.62 124 GLN A O 1
ATOM 1029 N N . LEU A 1 125 ? 8.412 5.777 8.132 1.00 94.81 125 LEU A N 1
ATOM 1030 C CA . LEU A 1 125 ? 8.641 4.488 7.477 1.00 94.81 125 LEU A CA 1
ATOM 1031 C C . LEU A 1 125 ? 9.442 4.660 6.177 1.00 94.81 125 LEU A C 1
ATOM 1033 O O . LEU A 1 125 ? 10.437 3.973 5.983 1.00 94.81 125 LEU A O 1
ATOM 1037 N N . ALA A 1 126 ? 9.076 5.625 5.330 1.00 94.81 126 ALA A N 1
ATOM 1038 C CA . ALA A 1 126 ? 9.765 5.887 4.065 1.00 94.81 126 ALA A CA 1
ATOM 1039 C C . ALA A 1 126 ? 11.226 6.347 4.244 1.00 94.81 126 ALA A C 1
ATOM 1041 O O . ALA A 1 126 ? 12.054 6.095 3.375 1.00 94.81 126 ALA A O 1
ATOM 1042 N N . THR A 1 127 ? 11.556 7.011 5.357 1.00 94.38 127 THR A N 1
ATOM 1043 C CA . THR A 1 127 ? 12.923 7.498 5.632 1.00 94.38 127 THR A CA 1
ATOM 1044 C C . THR A 1 127 ? 13.785 6.485 6.380 1.00 94.38 127 THR A C 1
ATOM 1046 O O . THR A 1 127 ? 14.975 6.383 6.101 1.00 94.38 127 THR A O 1
ATOM 1049 N N . GLN A 1 128 ? 13.205 5.734 7.316 1.00 93.12 128 GLN A N 1
ATOM 1050 C CA . GLN A 1 128 ? 13.942 4.804 8.177 1.00 93.12 128 GLN A CA 1
ATOM 1051 C C . GLN A 1 128 ? 14.033 3.397 7.587 1.00 93.12 128 GLN A C 1
ATOM 1053 O O . GLN A 1 128 ? 15.062 2.743 7.726 1.00 93.12 128 GLN A O 1
ATOM 1058 N N . ASN A 1 129 ? 12.967 2.916 6.944 1.00 91.00 129 ASN A N 1
ATOM 1059 C CA . ASN A 1 129 ? 12.925 1.591 6.335 1.00 91.00 129 ASN A CA 1
ATOM 1060 C C . ASN A 1 129 ? 11.899 1.553 5.192 1.00 91.00 129 ASN A C 1
ATOM 1062 O O . ASN A 1 129 ? 10.806 0.999 5.325 1.00 91.00 129 ASN A O 1
ATOM 1066 N N . ASN A 1 130 ? 12.250 2.154 4.050 1.00 92.69 130 ASN A N 1
ATOM 1067 C CA . ASN A 1 130 ? 11.331 2.241 2.914 1.00 92.69 130 ASN A CA 1
ATOM 1068 C C . ASN A 1 130 ? 10.920 0.863 2.376 1.00 92.69 130 ASN A C 1
ATOM 1070 O O . ASN A 1 130 ? 9.878 0.760 1.745 1.00 92.69 130 ASN A O 1
ATOM 1074 N N . LEU A 1 131 ? 11.717 -0.182 2.618 1.00 91.62 131 LEU A N 1
ATOM 1075 C CA . LEU A 1 131 ? 11.497 -1.538 2.110 1.00 91.62 131 LEU A CA 1
ATOM 1076 C C . LEU A 1 131 ? 10.780 -2.444 3.123 1.00 91.62 131 LEU A C 1
ATOM 1078 O O . LEU A 1 131 ? 10.808 -3.664 2.990 1.00 91.62 131 LEU A O 1
ATOM 1082 N N . VAL A 1 132 ? 10.159 -1.869 4.155 1.00 89.94 132 VAL A N 1
ATOM 1083 C CA . VAL A 1 132 ? 9.506 -2.649 5.207 1.00 89.94 132 VAL A CA 1
ATOM 1084 C C . VAL A 1 132 ? 8.323 -3.469 4.667 1.00 89.94 132 VAL A C 1
ATOM 1086 O O . VAL A 1 132 ? 7.381 -2.944 4.060 1.00 89.94 132 VAL A O 1
ATOM 1089 N N . SER A 1 133 ? 8.363 -4.777 4.924 1.00 91.06 133 SER A N 1
ATOM 1090 C CA . SER A 1 133 ? 7.209 -5.669 4.811 1.00 91.06 133 SER A CA 1
ATOM 1091 C C . SER A 1 133 ? 6.426 -5.640 6.116 1.00 91.06 133 SER A C 1
ATOM 1093 O O . SER A 1 133 ? 7.018 -5.709 7.192 1.00 91.06 133 SER A O 1
ATOM 1095 N N . VAL A 1 134 ? 5.096 -5.570 6.050 1.00 91.62 134 VAL A N 1
ATOM 1096 C CA . VAL A 1 134 ? 4.252 -5.615 7.256 1.00 91.62 134 VAL A CA 1
ATOM 1097 C C . VAL A 1 134 ? 4.448 -6.920 8.018 1.00 91.62 134 VAL A C 1
ATOM 1099 O O . VAL A 1 134 ? 4.380 -6.915 9.245 1.00 91.62 134 VAL A O 1
ATOM 1102 N N . GLU A 1 135 ? 4.709 -8.026 7.320 1.00 90.12 135 GLU A N 1
ATOM 1103 C CA . GLU A 1 135 ? 4.924 -9.341 7.934 1.00 90.12 135 GLU A CA 1
ATOM 1104 C C . GLU A 1 135 ? 6.102 -9.335 8.919 1.00 90.12 135 GLU A C 1
ATOM 1106 O O . GLU A 1 135 ? 5.993 -9.929 9.995 1.00 90.12 135 GLU A O 1
ATOM 1111 N N . ASP A 1 136 ? 7.144 -8.554 8.629 1.00 89.81 136 ASP A N 1
ATOM 1112 C CA . ASP A 1 136 ? 8.385 -8.476 9.413 1.00 89.81 136 ASP A CA 1
ATOM 1113 C C . ASP A 1 136 ? 8.310 -7.471 10.577 1.00 89.81 136 ASP A C 1
ATOM 1115 O O . ASP A 1 136 ? 9.253 -7.308 11.351 1.00 89.81 136 ASP A O 1
ATOM 1119 N N . VAL A 1 137 ? 7.191 -6.757 10.729 1.00 90.69 137 VAL A N 1
ATOM 1120 C CA . VAL A 1 137 ? 7.038 -5.733 11.772 1.00 90.69 137 VAL A CA 1
ATOM 1121 C C . VAL A 1 137 ? 6.506 -6.379 13.048 1.00 90.69 137 VAL A C 1
ATOM 1123 O O . VAL A 1 137 ? 5.378 -6.880 13.084 1.00 90.69 137 VAL A O 1
ATOM 1126 N N . HIS A 1 138 ? 7.301 -6.354 14.116 1.00 92.06 138 HIS A N 1
ATOM 1127 C CA . HIS A 1 138 ? 6.952 -6.973 15.403 1.00 92.06 138 HIS A CA 1
ATOM 1128 C C . HIS A 1 138 ? 6.512 -5.973 16.476 1.00 92.06 138 HIS A C 1
ATOM 1130 O O . HIS A 1 138 ? 5.800 -6.351 17.404 1.00 92.06 138 HIS A O 1
ATOM 1136 N N . GLU A 1 139 ? 6.864 -4.699 16.321 1.00 92.31 139 GLU A N 1
ATOM 1137 C CA . GLU A 1 139 ? 6.530 -3.633 17.263 1.00 92.31 139 GLU A CA 1
ATOM 1138 C C . GLU A 1 139 ? 6.560 -2.255 16.589 1.00 92.31 139 GLU A C 1
ATOM 1140 O O . GLU A 1 139 ? 6.893 -2.115 15.410 1.00 92.31 139 GLU A O 1
ATOM 1145 N N . GLY A 1 140 ? 6.184 -1.228 17.348 1.00 93.81 140 GLY A N 1
ATOM 1146 C CA . GLY A 1 140 ? 6.275 0.159 16.921 1.00 93.81 140 GLY A CA 1
ATOM 1147 C C . GLY A 1 140 ? 5.006 0.717 16.266 1.00 93.81 140 GLY A C 1
ATOM 1148 O O . GLY A 1 140 ? 3.949 0.075 16.225 1.00 93.81 140 GLY A O 1
ATOM 1149 N N . PRO A 1 141 ? 5.096 1.951 15.745 1.00 95.00 141 PRO A N 1
ATOM 1150 C CA . PRO A 1 141 ? 3.925 2.766 15.442 1.00 95.00 141 PRO A CA 1
ATOM 1151 C C . PRO A 1 141 ? 3.075 2.231 14.280 1.00 95.00 141 PRO A C 1
ATOM 1153 O O . PRO A 1 141 ? 1.884 2.532 14.213 1.00 95.00 141 PRO A O 1
ATOM 1156 N N . LEU A 1 142 ? 3.638 1.395 13.400 1.00 95.50 142 LEU A N 1
ATOM 1157 C CA . LEU A 1 142 ? 2.867 0.708 12.361 1.00 95.50 142 LEU A CA 1
ATOM 1158 C C . LEU A 1 142 ? 1.916 -0.347 12.951 1.00 95.50 142 LEU A C 1
ATOM 1160 O O . LEU A 1 142 ? 0.750 -0.392 12.560 1.00 95.50 142 LEU A O 1
ATOM 1164 N N . LEU A 1 143 ? 2.359 -1.148 13.929 1.00 95.56 143 LEU A N 1
ATOM 1165 C CA . LEU A 1 143 ? 1.454 -2.076 14.616 1.00 95.56 143 LEU A CA 1
ATOM 1166 C C . LEU A 1 143 ? 0.424 -1.338 15.471 1.00 95.56 143 LEU A C 1
ATOM 1168 O O . LEU A 1 143 ? -0.729 -1.761 15.536 1.00 95.56 143 LEU A O 1
ATOM 1172 N N . ASP A 1 144 ? 0.802 -0.231 16.107 1.00 95.94 144 ASP A N 1
ATOM 1173 C CA . ASP A 1 144 ? -0.147 0.560 16.898 1.00 95.94 144 ASP A CA 1
ATOM 1174 C C . ASP A 1 144 ? -1.222 1.219 16.035 1.00 95.94 144 ASP A C 1
ATOM 1176 O O . ASP A 1 144 ? -2.378 1.323 16.457 1.00 95.94 144 ASP A O 1
ATOM 1180 N N . TRP A 1 145 ? -0.871 1.622 14.814 1.00 97.19 145 TRP A N 1
ATOM 1181 C CA . TRP A 1 145 ? -1.850 2.039 13.820 1.00 97.19 145 TRP A CA 1
ATOM 1182 C C . TRP A 1 145 ? -2.763 0.875 13.412 1.00 97.19 145 TRP A C 1
ATOM 1184 O O . TRP A 1 145 ? -3.985 1.038 13.435 1.00 97.19 145 TRP A O 1
ATOM 1194 N N . LEU A 1 146 ? -2.213 -0.317 13.134 1.00 96.81 146 LEU A N 1
ATOM 1195 C CA . LEU A 1 146 ? -3.011 -1.497 12.767 1.00 96.81 146 LEU A CA 1
ATOM 1196 C C . LEU A 1 146 ? -4.063 -1.830 13.832 1.00 96.81 146 LEU A C 1
ATOM 1198 O O . LEU A 1 146 ? -5.242 -1.952 13.494 1.00 96.81 146 LEU A O 1
ATOM 1202 N N . LYS A 1 147 ? -3.680 -1.838 15.117 1.00 95.44 147 LYS A N 1
ATOM 1203 C CA . LYS A 1 147 ? -4.594 -2.067 16.257 1.00 95.44 147 LYS A CA 1
ATOM 1204 C C . LYS A 1 147 ? -5.793 -1.110 16.284 1.00 95.44 147 LYS A C 1
ATOM 1206 O O . LYS A 1 147 ? -6.838 -1.468 16.812 1.00 95.44 147 LYS A O 1
ATOM 1211 N N . LYS A 1 148 ? -5.656 0.101 15.734 1.00 97.00 148 LYS A N 1
ATOM 1212 C CA . LYS A 1 148 ? -6.713 1.130 15.693 1.00 97.00 148 LYS A CA 1
ATOM 1213 C C . LYS A 1 148 ? -7.471 1.159 14.365 1.00 97.00 148 LYS A C 1
ATOM 1215 O O . LYS A 1 148 ? -8.562 1.719 14.301 1.00 97.00 148 LYS A O 1
ATOM 1220 N N . SER A 1 149 ? -6.900 0.586 13.310 1.00 97.25 149 SER A N 1
ATOM 1221 C CA . SER A 1 149 ? -7.413 0.668 11.938 1.00 97.25 149 SER A CA 1
ATOM 1222 C C . SER A 1 149 ? -8.615 -0.245 11.665 1.00 97.25 149 SER A C 1
ATOM 1224 O O . SER A 1 149 ? -9.377 0.016 10.737 1.00 97.25 149 SER A O 1
ATOM 1226 N N . GLY A 1 150 ? -8.782 -1.314 12.453 1.00 96.56 150 GLY A N 1
ATOM 1227 C CA . GLY A 1 150 ? -9.731 -2.393 12.156 1.00 96.56 150 GLY A CA 1
ATOM 1228 C C . GLY A 1 150 ? -9.257 -3.352 11.050 1.00 96.56 150 GLY A C 1
ATOM 1229 O O . GLY A 1 150 ? -10.052 -4.154 10.561 1.00 96.56 150 GLY A O 1
ATOM 1230 N N . ILE A 1 151 ? -7.981 -3.265 10.654 1.00 97.19 151 ILE A N 1
ATOM 1231 C CA . ILE A 1 151 ? -7.283 -4.166 9.728 1.00 97.19 151 ILE A CA 1
ATOM 1232 C C . ILE A 1 151 ? -6.256 -4.982 10.522 1.00 97.19 151 ILE A C 1
ATOM 1234 O O . ILE A 1 151 ? -5.459 -4.431 11.285 1.00 97.19 151 ILE A O 1
ATOM 1238 N N . THR A 1 152 ? -6.269 -6.301 10.352 1.00 95.94 152 THR A N 1
ATOM 1239 C CA . THR A 1 152 ? -5.296 -7.203 10.985 1.00 95.94 152 THR A CA 1
ATOM 1240 C C . THR A 1 152 ? -3.927 -7.124 10.303 1.00 95.94 152 THR A C 1
ATOM 1242 O O . THR A 1 152 ? -3.798 -6.671 9.165 1.00 95.94 152 THR A O 1
ATOM 1245 N N . LYS A 1 153 ? -2.875 -7.614 10.970 1.00 95.19 153 LYS A N 1
ATOM 1246 C CA . LYS A 1 153 ? -1.530 -7.691 10.373 1.00 95.19 153 LYS A CA 1
ATOM 1247 C C . LYS A 1 153 ? -1.524 -8.555 9.104 1.00 95.19 153 LYS A C 1
ATOM 1249 O O . LYS A 1 153 ? -0.905 -8.178 8.116 1.00 95.19 153 LYS A O 1
ATOM 1254 N N . GLN A 1 154 ? -2.249 -9.673 9.115 1.00 93.94 154 GLN A N 1
ATOM 1255 C CA . GLN A 1 154 ? -2.379 -10.583 7.975 1.00 93.94 154 GLN A CA 1
ATOM 1256 C C . GLN A 1 154 ? -3.090 -9.914 6.794 1.00 93.94 154 GLN A C 1
ATOM 1258 O O . GLN A 1 154 ? -2.683 -10.059 5.647 1.00 93.94 154 GLN A O 1
ATOM 1263 N N . GLU A 1 155 ? -4.139 -9.143 7.062 1.00 96.25 155 GLU A N 1
ATOM 1264 C CA . GLU A 1 155 ? -4.839 -8.374 6.032 1.00 96.25 155 GLU A CA 1
ATOM 1265 C C . GLU A 1 155 ? -3.971 -7.256 5.453 1.00 96.25 155 GLU A C 1
ATOM 1267 O O . GLU A 1 155 ? -3.951 -7.051 4.242 1.00 96.25 155 GLU A O 1
ATOM 1272 N N . ALA A 1 156 ? -3.210 -6.562 6.298 1.00 96.06 156 ALA A N 1
ATOM 1273 C CA . ALA A 1 156 ? -2.255 -5.556 5.853 1.00 96.06 156 ALA A CA 1
ATOM 1274 C C . ALA A 1 156 ? -1.112 -6.155 5.017 1.00 96.06 156 ALA A C 1
ATOM 1276 O O . ALA A 1 156 ? -0.699 -5.540 4.034 1.00 96.06 156 ALA A O 1
ATOM 1277 N N . ALA A 1 157 ? -0.662 -7.368 5.342 1.00 92.69 157 ALA A N 1
ATOM 1278 C CA . ALA A 1 157 ? 0.264 -8.123 4.504 1.00 92.69 157 ALA A CA 1
ATOM 1279 C C . ALA A 1 157 ? -0.350 -8.462 3.136 1.00 92.69 157 ALA A C 1
ATOM 1281 O O . ALA A 1 157 ? 0.292 -8.234 2.120 1.00 92.69 157 ALA A O 1
ATOM 1282 N N . LYS A 1 158 ? -1.623 -8.881 3.077 1.00 92.88 158 LYS A N 1
ATOM 1283 C CA . LYS A 1 158 ? -2.344 -9.107 1.806 1.00 92.88 158 LYS A CA 1
ATOM 1284 C C . LYS A 1 158 ? -2.556 -7.846 0.966 1.00 92.88 158 LYS A C 1
ATOM 1286 O O . LYS A 1 158 ? -2.793 -7.960 -0.230 1.00 92.88 158 LYS A O 1
ATOM 1291 N N . ILE A 1 159 ? -2.546 -6.659 1.572 1.00 95.31 159 ILE A N 1
ATOM 1292 C CA . ILE A 1 159 ? -2.604 -5.379 0.843 1.00 95.31 159 ILE A CA 1
ATOM 1293 C C . ILE A 1 159 ? -1.266 -5.095 0.146 1.00 95.31 159 ILE A C 1
ATOM 1295 O O . ILE A 1 159 ? -1.233 -4.414 -0.882 1.00 95.31 159 ILE A O 1
ATOM 1299 N N . GLN A 1 160 ? -0.157 -5.606 0.682 1.00 89.44 160 GLN A N 1
ATOM 1300 C CA . GLN A 1 160 ? 1.118 -5.592 -0.015 1.00 89.44 160 GLN A CA 1
ATOM 1301 C C . GLN A 1 160 ? 1.133 -6.741 -1.046 1.00 89.44 160 GLN A C 1
ATOM 1303 O O . GLN A 1 160 ? 1.048 -7.908 -0.671 1.00 89.44 160 GLN A O 1
ATOM 1308 N N . PRO A 1 161 ? 1.229 -6.457 -2.359 1.00 76.38 161 PRO A N 1
ATOM 1309 C CA . PRO A 1 161 ? 1.235 -7.512 -3.366 1.00 76.38 161 PRO A CA 1
ATOM 1310 C C . PRO A 1 161 ? 2.424 -8.446 -3.175 1.00 76.38 161 PRO A C 1
ATOM 1312 O O . PRO A 1 161 ? 3.500 -8.013 -2.776 1.00 76.38 161 PRO A O 1
ATOM 1315 N N . THR A 1 162 ? 2.265 -9.712 -3.559 1.00 66.88 162 THR A N 1
ATOM 1316 C CA . THR A 1 162 ? 3.374 -10.668 -3.542 1.00 66.88 162 THR A CA 1
ATOM 1317 C C . THR A 1 162 ? 4.528 -10.131 -4.387 1.00 66.88 162 THR A C 1
ATOM 1319 O O . THR A 1 162 ? 4.386 -9.883 -5.589 1.00 66.88 162 THR A O 1
ATOM 1322 N N . TYR A 1 163 ? 5.680 -9.960 -3.749 1.00 64.31 163 TYR A N 1
ATOM 1323 C CA . TYR A 1 163 ? 6.888 -9.409 -4.353 1.00 64.31 163 TYR A CA 1
ATOM 1324 C C . TYR A 1 163 ? 7.794 -10.501 -4.924 1.00 64.31 163 TYR A C 1
ATOM 1326 O O . TYR A 1 163 ? 9.013 -10.380 -4.929 1.00 64.31 163 TYR A O 1
ATOM 1334 N N . GLN A 1 164 ? 7.202 -11.591 -5.423 1.00 55.16 164 GLN A N 1
ATOM 1335 C CA . GLN A 1 164 ? 7.971 -12.535 -6.224 1.00 55.16 164 GLN A CA 1
ATOM 1336 C C . GLN A 1 164 ? 8.598 -11.775 -7.397 1.00 55.16 164 GLN A C 1
ATOM 1338 O O . GLN A 1 164 ? 7.918 -10.920 -7.989 1.00 55.16 164 GLN A O 1
ATOM 1343 N N . PRO A 1 165 ? 9.873 -12.050 -7.729 1.00 49.34 165 PRO A N 1
ATOM 1344 C CA . PRO A 1 165 ? 10.520 -11.399 -8.850 1.00 49.34 165 PRO A CA 1
ATOM 1345 C C . PRO A 1 165 ? 9.613 -11.526 -10.079 1.00 49.34 165 PRO A C 1
ATOM 1347 O O . PRO A 1 165 ? 8.959 -12.562 -10.256 1.00 49.34 165 PRO A O 1
ATOM 1350 N N . PRO A 1 166 ? 9.505 -10.476 -10.913 1.00 47.19 166 PRO A N 1
ATOM 1351 C CA . PRO A 1 166 ? 8.875 -10.666 -12.206 1.00 47.19 166 PRO A CA 1
ATOM 1352 C C . PRO A 1 166 ? 9.593 -11.844 -12.885 1.00 47.19 166 PRO A C 1
ATOM 1354 O O . PRO A 1 166 ? 10.797 -12.016 -12.647 1.00 47.19 166 PRO A O 1
ATOM 1357 N N . PRO A 1 167 ? 8.892 -12.676 -13.680 1.00 46.00 167 PRO A N 1
ATOM 1358 C CA . PRO A 1 167 ? 9.587 -13.652 -14.513 1.00 46.00 167 PRO A CA 1
ATOM 1359 C C . PRO A 1 167 ? 10.742 -12.920 -15.200 1.00 46.00 167 PRO A C 1
ATOM 1361 O O . PRO A 1 167 ? 10.560 -11.767 -15.606 1.00 46.00 167 PRO A O 1
ATOM 1364 N N . ALA A 1 168 ? 11.931 -13.536 -15.177 1.00 41.31 168 ALA A N 1
ATOM 1365 C CA . ALA A 1 168 ? 13.186 -12.893 -15.557 1.00 41.31 168 ALA A CA 1
ATOM 1366 C C . ALA A 1 168 ? 12.987 -12.023 -16.810 1.00 41.31 168 ALA A C 1
ATOM 1368 O O . ALA A 1 168 ? 12.255 -12.453 -17.709 1.00 41.31 168 ALA A O 1
ATOM 1369 N N . PRO A 1 169 ? 13.587 -10.812 -16.877 1.00 43.25 169 PRO A N 1
ATOM 1370 C CA . PRO A 1 169 ? 13.471 -9.976 -18.063 1.00 43.25 169 PRO A CA 1
ATOM 1371 C C . PRO A 1 169 ? 13.768 -10.851 -19.271 1.00 43.25 169 PRO A C 1
ATOM 1373 O O . PRO A 1 169 ? 14.772 -11.564 -19.265 1.00 43.25 169 PRO A O 1
ATOM 1376 N N . PHE A 1 170 ? 12.851 -10.850 -20.242 1.00 38.41 170 PHE A N 1
ATOM 1377 C CA . PHE A 1 170 ? 12.971 -11.645 -21.455 1.00 38.41 170 PHE A CA 1
ATOM 1378 C C . PHE A 1 170 ? 14.366 -11.393 -22.033 1.00 38.41 170 PHE A C 1
ATOM 1380 O O . PHE A 1 170 ? 14.638 -10.325 -22.581 1.00 38.41 170 PHE A O 1
ATOM 1387 N N . HIS A 1 171 ? 15.278 -12.348 -21.851 1.00 32.41 171 HIS A N 1
ATOM 1388 C CA . HIS A 1 171 ? 16.547 -12.331 -22.544 1.00 32.41 171 HIS A CA 1
ATOM 1389 C C . HIS A 1 171 ? 16.209 -12.735 -23.978 1.00 32.41 171 HIS A C 1
ATOM 1391 O O . HIS A 1 171 ? 15.753 -13.861 -24.182 1.00 32.41 171 HIS A O 1
ATOM 1397 N N . PRO A 1 172 ? 16.430 -11.880 -24.992 1.00 36.81 172 PRO A N 1
ATOM 1398 C CA . PRO A 1 172 ? 16.126 -12.213 -26.386 1.00 36.81 172 PRO A CA 1
ATOM 1399 C C . PRO A 1 172 ? 16.999 -13.354 -26.959 1.00 36.81 172 PRO A C 1
ATOM 1401 O O . PRO A 1 172 ? 17.036 -13.545 -28.168 1.00 36.81 172 PRO A O 1
ATOM 1404 N N . GLY A 1 173 ? 17.721 -14.099 -26.114 1.00 28.69 173 GLY A N 1
ATOM 1405 C CA . GLY A 1 173 ? 18.677 -15.136 -26.491 1.00 28.69 173 GLY A CA 1
ATOM 1406 C C . GLY A 1 173 ? 18.268 -16.575 -26.173 1.00 28.69 173 GLY A C 1
ATOM 1407 O O . GLY A 1 173 ? 19.062 -17.463 -26.452 1.00 28.69 173 GLY A O 1
ATOM 1408 N N . PHE A 1 174 ? 17.085 -16.840 -25.608 1.00 25.41 174 PHE A N 1
ATOM 1409 C CA . PHE A 1 174 ? 16.658 -18.217 -25.323 1.00 25.41 174 PHE A CA 1
ATOM 1410 C C . P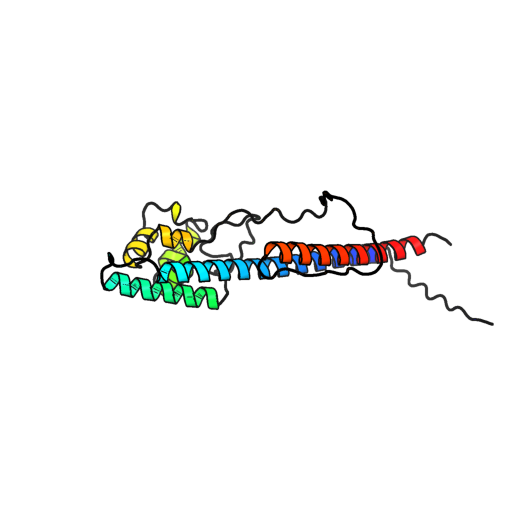HE A 1 174 ? 15.178 -18.421 -25.669 1.00 25.41 174 PHE A C 1
ATOM 1412 O O . PHE A 1 174 ? 14.294 -18.331 -24.822 1.00 25.41 174 PHE A O 1
ATOM 1419 N N . ILE A 1 175 ? 14.909 -18.680 -26.950 1.00 30.00 175 ILE A N 1
ATOM 1420 C CA . ILE A 1 175 ? 13.771 -19.514 -27.337 1.00 30.00 175 ILE A CA 1
ATOM 1421 C C . ILE A 1 175 ? 14.355 -20.910 -27.543 1.00 30.00 175 ILE A C 1
ATOM 1423 O O . ILE A 1 175 ? 14.865 -21.218 -28.618 1.00 30.00 175 ILE A O 1
ATOM 1427 N N . GLU A 1 176 ? 14.308 -21.750 -26.512 1.00 26.53 176 GLU A N 1
ATOM 1428 C CA . GLU A 1 176 ? 14.287 -23.188 -26.758 1.00 26.53 176 GLU A CA 1
ATOM 1429 C C . GLU A 1 176 ? 12.895 -23.503 -27.307 1.00 26.53 176 GLU A C 1
ATOM 1431 O O . GLU A 1 176 ? 11.890 -23.469 -26.597 1.00 26.53 176 GLU A O 1
ATOM 1436 N N . ILE A 1 177 ? 12.837 -23.708 -28.622 1.00 28.17 177 ILE A N 1
ATOM 1437 C CA . ILE A 1 177 ? 11.658 -24.216 -29.313 1.00 28.17 177 ILE A CA 1
ATOM 1438 C C . ILE A 1 177 ? 11.485 -25.660 -28.842 1.00 28.17 177 ILE A C 1
ATOM 1440 O O . ILE A 1 177 ? 12.089 -26.574 -29.401 1.00 28.17 177 ILE A O 1
ATOM 1444 N N . ILE A 1 178 ? 10.688 -25.874 -27.797 1.00 23.05 178 ILE A N 1
ATOM 1445 C CA . ILE A 1 178 ? 10.207 -27.212 -27.472 1.00 23.05 178 ILE A CA 1
ATOM 1446 C C . ILE A 1 178 ? 8.924 -27.450 -28.270 1.00 23.05 178 ILE A C 1
ATOM 1448 O O . ILE A 1 178 ? 7.900 -26.805 -28.054 1.00 23.05 178 ILE A O 1
ATOM 1452 N N . GLN A 1 179 ? 9.064 -28.422 -29.172 1.00 26.70 179 GLN A N 1
ATOM 1453 C CA . GLN A 1 179 ? 8.064 -29.154 -29.947 1.00 26.70 179 GLN A CA 1
ATOM 1454 C C . GLN A 1 179 ? 7.512 -28.523 -31.240 1.00 26.70 179 GLN A C 1
ATOM 1456 O O . GLN A 1 179 ? 6.486 -27.857 -31.277 1.00 26.70 179 GLN A O 1
ATOM 1461 N N . GLU A 1 180 ? 8.265 -28.827 -32.305 1.00 31.66 180 GLU A N 1
ATOM 1462 C CA . GLU A 1 180 ? 7.832 -29.383 -33.598 1.00 31.66 180 GLU A CA 1
ATOM 1463 C C . GLU A 1 180 ? 6.642 -28.728 -34.328 1.00 31.66 180 GLU A C 1
ATOM 1465 O O . GLU A 1 180 ? 5.486 -28.819 -33.929 1.00 31.66 180 GLU A O 1
ATOM 1470 N N . ASN A 1 181 ? 6.965 -28.205 -35.519 1.00 27.30 181 ASN A N 1
ATOM 1471 C CA . ASN A 1 181 ? 6.081 -27.734 -36.593 1.00 27.30 181 ASN A CA 1
ATOM 1472 C C . ASN A 1 181 ? 5.514 -26.314 -36.462 1.00 27.30 181 ASN A C 1
ATOM 1474 O O . ASN A 1 181 ? 4.307 -26.104 -36.376 1.00 27.30 181 ASN A O 1
ATOM 1478 N N . VAL A 1 182 ? 6.384 -25.316 -36.639 1.00 28.20 182 VAL A N 1
ATOM 1479 C CA . VAL A 1 182 ? 5.967 -24.026 -37.211 1.00 28.20 182 VAL A CA 1
ATOM 1480 C C . VAL A 1 182 ? 6.787 -23.777 -38.474 1.00 28.20 182 VAL A C 1
ATOM 1482 O O . VAL A 1 182 ? 7.927 -23.319 -38.424 1.00 28.20 182 VAL A O 1
ATOM 1485 N N . GLY A 1 183 ? 6.211 -24.145 -39.619 1.00 23.52 183 GLY A N 1
ATOM 1486 C CA . GLY A 1 183 ? 6.720 -23.765 -40.932 1.00 23.52 183 GLY A CA 1
ATOM 1487 C C . GLY A 1 183 ? 6.422 -22.293 -41.205 1.00 23.52 183 GLY A C 1
ATOM 1488 O O . GLY A 1 183 ? 5.316 -21.819 -40.952 1.00 23.52 183 GLY A O 1
ATOM 1489 N N . ILE A 1 184 ? 7.413 -21.563 -41.716 1.00 28.62 184 ILE A N 1
ATOM 1490 C CA . ILE A 1 184 ? 7.235 -20.188 -42.185 1.00 28.62 184 ILE A CA 1
ATOM 1491 C C . ILE A 1 184 ? 6.514 -20.253 -43.536 1.00 28.62 184 ILE A C 1
ATOM 1493 O O . ILE A 1 184 ? 7.140 -20.504 -44.563 1.00 28.62 184 ILE A O 1
ATOM 1497 N N . SER A 1 185 ? 5.203 -20.036 -43.530 1.00 25.33 185 SER A N 1
ATOM 1498 C CA . SER A 1 185 ? 4.428 -19.688 -44.722 1.00 25.33 185 SER A CA 1
ATOM 1499 C C . SER A 1 185 ? 3.667 -18.397 -44.454 1.00 25.33 185 SER A C 1
ATOM 1501 O O . SER A 1 185 ? 3.149 -18.198 -43.357 1.00 25.33 185 SER A O 1
ATOM 1503 N N . ASP A 1 186 ? 3.644 -17.521 -45.451 1.00 28.36 186 ASP A N 1
ATOM 1504 C CA . ASP A 1 186 ? 3.060 -16.184 -45.425 1.00 28.36 186 ASP A CA 1
ATOM 1505 C C . ASP A 1 186 ? 1.672 -16.142 -44.752 1.00 28.36 186 ASP A C 1
ATOM 1507 O O . ASP A 1 186 ? 0.681 -16.616 -45.299 1.00 28.36 186 ASP A O 1
ATOM 1511 N N . GLY A 1 187 ? 1.604 -15.548 -43.556 1.00 27.11 187 GLY A N 1
ATOM 1512 C CA . GLY A 1 187 ? 0.358 -15.297 -42.823 1.00 27.11 187 GLY A CA 1
ATOM 1513 C C . GLY A 1 187 ? 0.160 -16.180 -41.587 1.00 27.11 187 GLY A C 1
ATOM 1514 O O . GLY A 1 187 ? -0.074 -17.381 -41.672 1.00 27.11 187 GLY A O 1
ATOM 1515 N N . VAL A 1 188 ? 0.184 -15.557 -40.404 1.00 31.25 188 VAL A N 1
ATOM 1516 C CA . VAL A 1 188 ? -0.184 -16.211 -39.140 1.00 31.25 188 VAL A CA 1
ATOM 1517 C C . VAL A 1 188 ? -1.710 -16.261 -39.037 1.00 31.25 188 VAL A C 1
ATOM 1519 O O . VAL A 1 188 ? -2.359 -15.225 -38.916 1.00 31.25 188 VAL A O 1
ATOM 1522 N N . SER A 1 189 ? -2.280 -17.466 -39.052 1.00 26.58 189 SER A N 1
ATOM 1523 C CA . SER A 1 189 ? -3.692 -17.703 -38.727 1.00 26.58 189 SER A CA 1
ATOM 1524 C C . SER A 1 189 ? -3.806 -18.233 -37.299 1.00 26.58 189 SER A C 1
ATOM 1526 O O . SER A 1 189 ? -3.338 -19.330 -37.008 1.00 26.58 189 SER A O 1
ATOM 1528 N N . ILE A 1 190 ? -4.433 -17.466 -36.400 1.00 33.91 190 ILE A N 1
ATOM 1529 C CA . ILE A 1 190 ? -4.693 -17.884 -35.014 1.00 33.91 190 ILE A CA 1
ATOM 1530 C C . ILE A 1 190 ? -6.150 -18.341 -34.922 1.00 33.91 190 ILE A C 1
ATOM 1532 O O . ILE A 1 190 ? -7.067 -17.528 -35.027 1.00 33.91 190 ILE A O 1
ATOM 1536 N N . SER A 1 191 ? -6.381 -19.639 -34.718 1.00 29.14 191 SER A N 1
ATOM 1537 C CA . SER A 1 191 ? -7.726 -20.180 -34.506 1.00 29.14 191 SER A CA 1
ATOM 1538 C C . SER A 1 191 ? -7.983 -20.403 -33.008 1.00 29.14 191 SER A C 1
ATOM 1540 O O . SER A 1 191 ? -7.543 -21.379 -32.419 1.00 29.14 191 SER A O 1
ATOM 1542 N N . LYS A 1 192 ? -8.738 -19.459 -32.423 1.00 34.59 192 LYS A N 1
ATOM 1543 C CA . LYS A 1 192 ? -9.326 -19.433 -31.063 1.00 34.59 192 LYS A CA 1
ATOM 1544 C C . LYS A 1 192 ? -8.363 -19.266 -29.874 1.00 34.59 192 LYS A C 1
ATOM 1546 O O . LYS A 1 192 ? -7.578 -20.141 -29.536 1.00 34.59 192 LYS A O 1
ATOM 1551 N N . ILE A 1 193 ? -8.552 -18.154 -29.156 1.00 38.22 193 ILE A N 1
ATOM 1552 C CA . ILE A 1 193 ? -7.996 -17.893 -27.820 1.00 38.22 193 ILE A CA 1
ATOM 1553 C C . ILE A 1 193 ? -9.127 -18.125 -26.803 1.00 38.22 193 ILE A C 1
ATOM 1555 O O . ILE A 1 193 ? -10.149 -17.438 -26.895 1.00 38.22 193 ILE A O 1
ATOM 1559 N N . PRO A 1 194 ? -9.009 -19.066 -25.851 1.00 33.09 194 PRO A N 1
ATOM 1560 C CA . PRO A 1 194 ? -9.986 -19.190 -24.777 1.00 33.09 194 PRO A CA 1
ATOM 1561 C C . PRO A 1 194 ? -9.871 -17.982 -23.835 1.00 33.09 194 PRO A C 1
ATOM 1563 O O . PRO A 1 194 ? -8.795 -17.675 -23.318 1.00 33.09 194 PRO A O 1
ATOM 1566 N N . ALA A 1 195 ? -10.981 -17.271 -23.634 1.00 34.44 195 ALA A N 1
ATOM 1567 C CA . ALA A 1 195 ? -11.055 -16.149 -22.706 1.00 34.44 195 ALA A CA 1
ATOM 1568 C C . ALA A 1 195 ? -10.776 -16.634 -21.270 1.00 34.44 195 ALA A C 1
ATOM 1570 O O . ALA A 1 195 ? -11.437 -17.558 -20.802 1.00 34.44 195 ALA A O 1
ATOM 1571 N N . GLY A 1 196 ? -9.803 -16.019 -20.585 1.00 35.84 196 GLY A N 1
ATOM 1572 C CA . GLY A 1 196 ? -9.528 -16.268 -19.160 1.00 35.84 196 GLY A CA 1
ATOM 1573 C C . GLY A 1 196 ? -8.069 -16.547 -18.775 1.00 35.84 196 GLY A C 1
ATOM 1574 O O . GLY A 1 196 ? -7.754 -16.491 -17.592 1.00 35.84 196 GLY A O 1
ATOM 1575 N N . ASN A 1 197 ? -7.161 -16.779 -19.730 1.00 41.22 197 ASN A N 1
ATOM 1576 C CA . ASN A 1 197 ? -5.744 -17.045 -19.438 1.00 41.22 197 ASN A CA 1
ATOM 1577 C C . ASN A 1 197 ? -4.844 -15.853 -19.810 1.00 41.22 197 ASN A C 1
ATOM 1579 O O . ASN A 1 197 ? -4.181 -15.852 -20.846 1.00 41.22 197 ASN A O 1
ATOM 1583 N N . GLU A 1 198 ? -4.775 -14.856 -18.923 1.00 43.62 198 GLU A N 1
ATOM 1584 C CA . GLU A 1 198 ? -3.844 -13.709 -18.974 1.00 43.62 198 GLU A CA 1
ATOM 1585 C C . GLU A 1 198 ? -2.379 -14.072 -19.336 1.00 43.62 198 GLU A C 1
ATOM 1587 O O . GLU A 1 198 ? -1.782 -13.370 -20.159 1.00 43.62 198 GLU A O 1
ATOM 1592 N N . PRO A 1 199 ? -1.771 -15.179 -18.843 1.00 42.62 199 PRO A N 1
ATOM 1593 C CA . PRO A 1 199 ? -0.428 -15.570 -19.283 1.00 42.62 199 PRO A CA 1
ATOM 1594 C C . PRO A 1 199 ? -0.342 -15.969 -20.764 1.00 42.62 199 PRO A C 1
ATOM 1596 O O . PRO A 1 199 ? 0.697 -15.755 -21.385 1.00 42.62 199 PRO A O 1
ATOM 1599 N N . ALA A 1 200 ? -1.418 -16.482 -21.368 1.00 36.03 200 ALA A N 1
ATOM 1600 C CA . ALA A 1 200 ? -1.442 -16.798 -22.797 1.00 36.03 200 ALA A CA 1
ATOM 1601 C C . ALA A 1 200 ? -1.504 -15.525 -23.655 1.00 36.03 200 ALA A C 1
ATOM 1603 O O . ALA A 1 200 ? -0.822 -15.435 -24.673 1.00 36.03 200 ALA A O 1
ATOM 1604 N N . ILE A 1 201 ? -2.247 -14.504 -23.211 1.00 40.47 201 ILE A N 1
ATOM 1605 C CA . ILE A 1 201 ? -2.273 -13.182 -23.859 1.00 40.47 201 ILE A CA 1
ATOM 1606 C C . ILE A 1 201 ? -0.879 -12.542 -23.811 1.00 40.47 201 ILE A C 1
ATOM 1608 O O . ILE A 1 201 ? -0.414 -11.992 -24.809 1.00 40.47 201 ILE A O 1
ATOM 1612 N N . MET A 1 202 ? -0.182 -12.677 -22.680 1.00 40.28 202 MET A N 1
ATOM 1613 C CA . MET A 1 202 ? 1.198 -12.222 -22.502 1.00 40.28 202 MET A CA 1
ATOM 1614 C C . MET A 1 202 ? 2.172 -12.923 -23.463 1.00 40.28 202 MET A C 1
ATOM 1616 O O . MET A 1 202 ? 2.966 -12.246 -24.112 1.00 40.28 202 MET A O 1
ATOM 1620 N N . ILE A 1 203 ? 2.078 -14.247 -23.625 1.00 43.62 203 ILE A N 1
ATOM 1621 C CA . ILE A 1 203 ? 2.907 -15.000 -24.584 1.00 43.62 203 ILE A CA 1
ATOM 1622 C C . ILE A 1 203 ? 2.614 -14.564 -26.028 1.00 43.62 203 ILE A C 1
ATOM 1624 O O . ILE A 1 203 ? 3.544 -14.341 -26.800 1.00 43.62 203 ILE A O 1
ATOM 1628 N N . ILE A 1 204 ? 1.339 -14.379 -26.387 1.00 43.25 204 ILE A N 1
ATOM 1629 C CA . ILE A 1 204 ? 0.925 -13.980 -27.741 1.00 43.25 204 ILE A CA 1
ATOM 1630 C C . ILE A 1 204 ? 1.391 -12.556 -28.073 1.00 43.25 204 ILE A C 1
ATOM 1632 O O . ILE A 1 204 ? 1.925 -12.326 -29.156 1.00 43.25 204 ILE A O 1
ATOM 1636 N N . ALA A 1 205 ? 1.242 -11.601 -27.151 1.00 43.19 205 ALA A N 1
ATOM 1637 C CA . ALA A 1 205 ? 1.692 -10.224 -27.360 1.00 43.19 205 ALA A CA 1
ATOM 1638 C C . ALA A 1 205 ? 3.215 -10.148 -27.560 1.00 43.19 205 ALA A C 1
ATOM 1640 O O . ALA A 1 205 ? 3.688 -9.446 -28.455 1.00 43.19 205 ALA A O 1
ATOM 1641 N N . ILE A 1 206 ? 3.975 -10.913 -26.769 1.00 45.28 206 ILE A N 1
ATOM 1642 C CA . ILE A 1 206 ? 5.433 -11.015 -26.895 1.00 45.28 206 ILE A CA 1
ATOM 1643 C C . ILE A 1 206 ? 5.807 -11.665 -28.229 1.00 45.28 206 ILE A C 1
ATOM 1645 O O . ILE A 1 206 ? 6.624 -11.110 -28.956 1.00 45.28 206 ILE A O 1
ATOM 1649 N N . ALA A 1 207 ? 5.161 -12.772 -28.603 1.00 45.81 207 ALA A N 1
ATOM 1650 C CA . ALA A 1 207 ? 5.414 -13.451 -29.872 1.00 45.81 207 ALA A CA 1
ATOM 1651 C C . ALA A 1 207 ? 5.153 -12.537 -31.082 1.00 45.81 207 ALA A C 1
ATOM 1653 O O . ALA A 1 207 ? 5.985 -12.462 -31.985 1.00 45.81 207 ALA A O 1
ATOM 1654 N N . LEU A 1 208 ? 4.050 -11.780 -31.088 1.00 46.59 208 LEU A N 1
ATOM 1655 C CA . LEU A 1 208 ? 3.731 -10.831 -32.163 1.00 46.59 208 LEU A CA 1
ATOM 1656 C C . LEU A 1 208 ? 4.757 -9.689 -32.255 1.00 46.59 208 LEU A C 1
ATOM 1658 O O . LEU A 1 208 ? 5.150 -9.300 -33.357 1.00 46.59 208 LEU A O 1
ATOM 1662 N N . LEU A 1 209 ? 5.243 -9.192 -31.114 1.00 48.28 209 LEU A N 1
ATOM 1663 C CA . LEU A 1 209 ? 6.316 -8.193 -31.054 1.00 48.28 209 LEU A CA 1
ATOM 1664 C C . LEU A 1 209 ? 7.646 -8.750 -31.578 1.00 48.28 209 LEU A C 1
ATOM 1666 O O . LEU A 1 209 ? 8.319 -8.089 -32.370 1.00 48.28 209 LEU A O 1
ATOM 1670 N N . SER A 1 210 ? 8.008 -9.976 -31.195 1.00 48.62 210 SER A N 1
ATOM 1671 C CA . SER A 1 210 ? 9.214 -10.665 -31.667 1.00 48.62 210 SER A CA 1
ATOM 1672 C C . SER A 1 210 ? 9.176 -10.939 -33.172 1.00 48.62 210 SER A C 1
ATOM 1674 O O . SER A 1 210 ? 10.182 -10.743 -33.856 1.00 48.62 210 SER A O 1
ATOM 1676 N N . ILE A 1 211 ? 8.015 -11.320 -33.710 1.00 53.22 211 ILE A N 1
ATOM 1677 C CA . ILE A 1 211 ? 7.803 -11.505 -35.153 1.00 53.22 211 ILE A CA 1
ATOM 1678 C C . ILE A 1 211 ? 7.964 -10.168 -35.889 1.00 53.22 211 ILE A C 1
ATOM 1680 O O . ILE A 1 211 ? 8.674 -10.104 -36.895 1.00 53.22 211 ILE A O 1
ATOM 1684 N N . GLY A 1 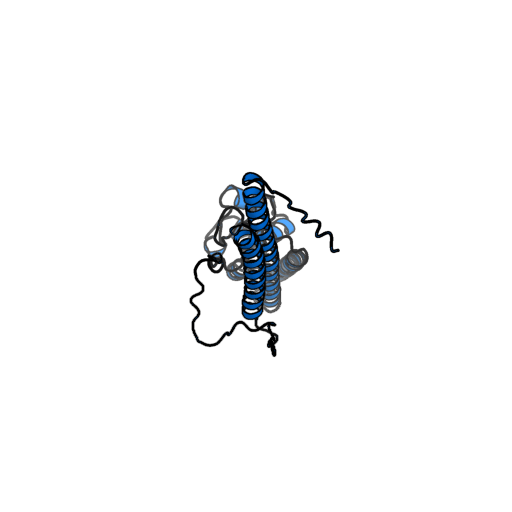212 ? 7.386 -9.083 -35.362 1.00 49.88 212 GLY A N 1
ATOM 1685 C CA . GLY A 1 212 ? 7.561 -7.738 -35.917 1.00 49.88 212 GLY A CA 1
ATOM 1686 C C . GLY A 1 212 ? 9.033 -7.309 -35.976 1.00 49.88 212 GLY A C 1
ATOM 1687 O O . GLY A 1 212 ? 9.491 -6.799 -37.000 1.00 49.88 212 GLY A O 1
ATOM 1688 N N . ILE A 1 213 ? 9.799 -7.590 -34.918 1.00 48.00 213 ILE A N 1
ATOM 1689 C CA . ILE A 1 213 ? 11.248 -7.337 -34.852 1.00 48.00 213 ILE A CA 1
ATOM 1690 C C . ILE A 1 213 ? 12.002 -8.169 -35.897 1.00 48.00 213 ILE A C 1
ATOM 1692 O O . ILE A 1 213 ? 12.833 -7.624 -36.626 1.00 48.00 213 ILE A O 1
ATOM 1696 N N . GLY A 1 214 ? 11.686 -9.461 -36.023 1.00 47.41 214 GLY A N 1
ATOM 1697 C CA . GLY A 1 214 ? 12.309 -10.353 -37.005 1.00 47.41 214 GLY A CA 1
ATOM 1698 C C . GLY A 1 214 ? 12.110 -9.877 -38.445 1.00 47.41 214 GLY A C 1
ATOM 1699 O O . GLY A 1 214 ? 13.063 -9.856 -39.226 1.00 47.41 214 GLY A O 1
ATOM 1700 N N . ILE A 1 215 ? 10.905 -9.410 -38.779 1.00 47.88 215 ILE A N 1
ATOM 1701 C CA . ILE A 1 215 ? 10.583 -8.864 -40.104 1.00 47.88 215 ILE A CA 1
ATOM 1702 C C . ILE A 1 215 ? 11.372 -7.574 -40.364 1.00 47.88 215 ILE A C 1
ATOM 1704 O O . ILE A 1 215 ? 12.003 -7.443 -41.413 1.00 47.88 215 ILE A O 1
ATOM 1708 N N . ILE A 1 216 ? 11.402 -6.641 -39.407 1.00 42.84 216 ILE A N 1
ATOM 1709 C CA . ILE A 1 216 ? 12.136 -5.373 -39.549 1.00 42.84 216 ILE A CA 1
ATOM 1710 C C . ILE A 1 216 ? 13.642 -5.632 -39.702 1.00 42.84 216 ILE A C 1
ATOM 1712 O O . ILE A 1 216 ? 14.271 -5.102 -40.620 1.00 42.84 216 ILE A O 1
ATOM 1716 N N . SER A 1 217 ? 14.229 -6.487 -38.860 1.00 40.62 217 SER A N 1
ATOM 1717 C CA . SER A 1 217 ? 15.643 -6.867 -38.960 1.00 40.62 217 SER A CA 1
ATOM 1718 C C . SER A 1 217 ? 15.958 -7.581 -40.276 1.00 40.62 217 SER A C 1
ATOM 1720 O O . SER A 1 217 ? 16.967 -7.266 -40.906 1.00 40.62 217 SER A O 1
ATOM 1722 N N . TYR A 1 218 ? 15.091 -8.483 -40.745 1.00 42.88 218 TYR A N 1
ATOM 1723 C CA . TYR A 1 218 ? 15.246 -9.151 -42.038 1.00 42.88 218 TYR A CA 1
ATOM 1724 C C . TYR A 1 218 ? 15.213 -8.158 -43.208 1.00 42.88 218 TYR A C 1
ATOM 1726 O O . TYR A 1 218 ? 16.068 -8.231 -44.093 1.00 42.88 218 TYR A O 1
ATOM 1734 N N . LEU A 1 219 ? 14.292 -7.190 -43.202 1.00 36.66 219 LEU A N 1
ATOM 1735 C CA . LEU A 1 219 ? 14.211 -6.144 -44.228 1.00 36.66 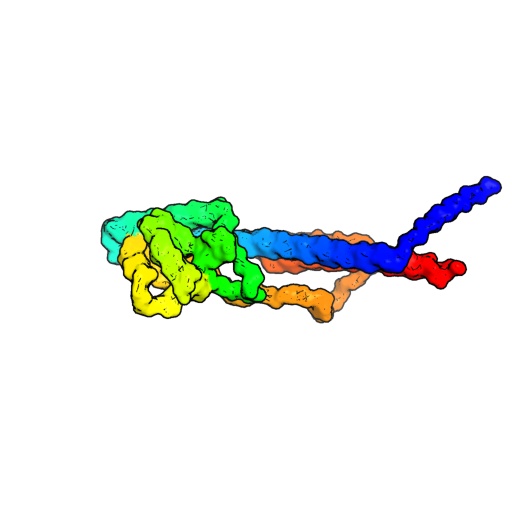219 LEU A CA 1
ATOM 1736 C C . LEU A 1 219 ? 15.467 -5.259 -44.239 1.00 36.66 219 LEU A C 1
ATOM 1738 O O . LEU A 1 219 ? 16.009 -4.970 -45.310 1.00 36.66 219 LEU A O 1
ATOM 1742 N N . VAL A 1 220 ? 15.985 -4.897 -43.062 1.00 38.53 220 VAL A N 1
ATOM 1743 C CA . VAL A 1 220 ? 17.252 -4.160 -42.925 1.00 38.53 220 VAL A CA 1
ATOM 1744 C C . VAL A 1 220 ? 18.426 -4.991 -43.458 1.00 38.53 220 VAL A C 1
ATOM 1746 O O . VAL A 1 220 ? 19.201 -4.499 -44.276 1.00 38.53 220 VAL A O 1
ATOM 1749 N N . ILE A 1 221 ? 18.542 -6.267 -43.079 1.00 40.59 221 ILE A N 1
ATOM 1750 C CA . ILE A 1 221 ? 19.614 -7.169 -43.540 1.00 40.59 221 ILE A CA 1
ATOM 1751 C C . ILE A 1 221 ? 19.539 -7.407 -45.056 1.00 40.59 221 ILE A C 1
ATOM 1753 O O . ILE A 1 221 ? 20.569 -7.408 -45.736 1.00 40.59 221 ILE A O 1
ATOM 1757 N N . ARG A 1 222 ? 18.339 -7.576 -45.618 1.00 39.38 222 ARG A N 1
ATOM 1758 C CA . ARG A 1 222 ? 18.129 -7.748 -47.062 1.00 39.38 222 ARG A CA 1
ATOM 1759 C C . ARG A 1 222 ? 18.504 -6.485 -47.840 1.00 39.38 222 ARG A C 1
ATOM 1761 O O . ARG A 1 222 ? 19.195 -6.592 -48.852 1.00 39.38 222 ARG A O 1
ATOM 1768 N N . SER A 1 223 ? 18.142 -5.305 -47.334 1.00 37.56 223 SER A N 1
ATOM 1769 C CA . SER A 1 223 ? 18.588 -4.010 -47.873 1.00 37.56 223 SER A CA 1
ATOM 1770 C C . SER A 1 223 ? 20.122 -3.872 -47.858 1.00 37.56 223 SER A C 1
ATOM 1772 O O . SER A 1 223 ? 20.717 -3.342 -48.799 1.00 37.56 223 SER A O 1
ATOM 1774 N N . LEU A 1 224 ? 20.795 -4.427 -46.841 1.00 37.50 224 LEU A N 1
ATOM 1775 C CA . LEU A 1 224 ? 22.260 -4.453 -46.750 1.00 37.50 224 LEU A CA 1
ATOM 1776 C C . LEU A 1 224 ? 22.916 -5.449 -47.726 1.00 37.50 224 LEU A C 1
ATOM 1778 O O . LEU A 1 224 ? 23.921 -5.102 -48.346 1.00 37.50 224 LEU A O 1
ATOM 1782 N N . ARG A 1 225 ? 22.362 -6.657 -47.910 1.00 41.69 225 ARG A N 1
ATOM 1783 C CA . ARG A 1 225 ? 22.904 -7.669 -48.847 1.00 41.69 225 ARG A CA 1
ATOM 1784 C C . ARG A 1 225 ? 22.694 -7.306 -50.316 1.00 41.69 225 ARG A C 1
ATOM 1786 O O . ARG A 1 225 ? 23.548 -7.623 -51.140 1.00 41.69 225 ARG A O 1
ATOM 1793 N N . GLY A 1 226 ? 21.622 -6.581 -50.637 1.00 40.28 226 GLY A N 1
ATOM 1794 C CA . GLY A 1 226 ? 21.388 -6.044 -51.983 1.00 40.28 226 GLY A CA 1
ATOM 1795 C C . GLY A 1 226 ? 22.441 -5.029 -52.455 1.00 40.28 226 GLY A C 1
ATOM 1796 O O . GLY A 1 226 ? 22.503 -4.738 -53.644 1.00 40.28 226 GLY A O 1
ATOM 1797 N N . LYS A 1 227 ? 23.302 -4.519 -51.558 1.00 48.06 227 LYS A N 1
ATOM 1798 C CA . LYS A 1 227 ? 24.394 -3.580 -51.876 1.00 48.06 227 LYS A CA 1
ATOM 1799 C C . LYS A 1 227 ? 25.763 -4.235 -52.137 1.00 48.06 227 LYS A C 1
ATOM 1801 O O . LYS A 1 227 ? 26.702 -3.505 -52.424 1.00 48.06 227 LYS A O 1
ATOM 1806 N N . SER A 1 228 ? 25.900 -5.567 -52.069 1.00 44.69 228 SER A N 1
ATOM 1807 C CA . SER A 1 228 ? 27.203 -6.260 -52.209 1.00 44.69 228 SER A CA 1
ATOM 1808 C C . SER A 1 228 ? 27.433 -6.966 -53.556 1.00 44.69 228 SER A C 1
ATOM 1810 O O . SER A 1 228 ? 28.268 -7.868 -53.644 1.00 44.69 228 SER A O 1
ATOM 1812 N N . ARG A 1 229 ? 26.715 -6.586 -54.617 1.00 45.53 229 ARG A N 1
ATOM 1813 C CA . ARG A 1 229 ? 27.054 -6.982 -55.992 1.00 45.53 229 ARG A CA 1
ATOM 1814 C C . ARG A 1 229 ? 26.818 -5.819 -56.950 1.00 45.53 229 ARG A C 1
ATOM 1816 O O . ARG A 1 229 ? 25.716 -5.678 -57.474 1.00 45.53 229 ARG A O 1
ATOM 1823 N N . LYS A 1 230 ? 27.852 -4.999 -57.125 1.00 37.94 230 LYS A N 1
ATOM 1824 C CA . LYS A 1 230 ? 28.323 -4.371 -58.372 1.00 37.94 230 LYS A CA 1
ATOM 1825 C C . LYS A 1 230 ? 29.407 -3.364 -58.019 1.00 37.94 230 LYS A C 1
ATOM 1827 O O . LYS A 1 230 ? 29.098 -2.449 -57.224 1.00 37.94 230 LYS A O 1
#

Radius of gyration: 26.02 Å; chains: 1; bounding box: 47×41×93 Å